Protein AF-A0A6J4MWA8-F1 (afdb_monomer)

Structure (mmCIF, N/CA/C/O backbone):
data_AF-A0A6J4MWA8-F1
#
_entry.id   AF-A0A6J4MWA8-F1
#
loop_
_atom_site.group_PDB
_atom_site.id
_atom_site.type_symbol
_atom_site.label_atom_id
_atom_site.label_alt_id
_atom_site.label_comp_id
_atom_site.label_asym_id
_atom_site.label_entity_id
_atom_site.label_seq_id
_atom_site.pdbx_PDB_ins_code
_atom_site.Cartn_x
_atom_site.Cartn_y
_atom_site.Cartn_z
_atom_site.occupancy
_atom_site.B_iso_or_equiv
_atom_site.auth_seq_id
_atom_site.auth_comp_id
_atom_site.auth_asym_id
_atom_site.auth_atom_id
_atom_site.pdbx_PDB_model_num
ATOM 1 N N . MET A 1 1 ? -6.894 12.954 54.865 1.00 46.09 1 MET A N 1
ATOM 2 C CA . MET A 1 1 ? -7.940 12.126 55.500 1.00 46.09 1 MET A CA 1
ATOM 3 C C . MET A 1 1 ? -9.263 12.363 54.770 1.00 46.09 1 MET A C 1
ATOM 5 O O . MET A 1 1 ? -9.935 13.345 55.041 1.00 46.09 1 MET A O 1
ATOM 9 N N . LYS A 1 2 ? -9.592 11.531 53.776 1.00 38.38 2 LYS A N 1
ATOM 10 C CA . LYS A 1 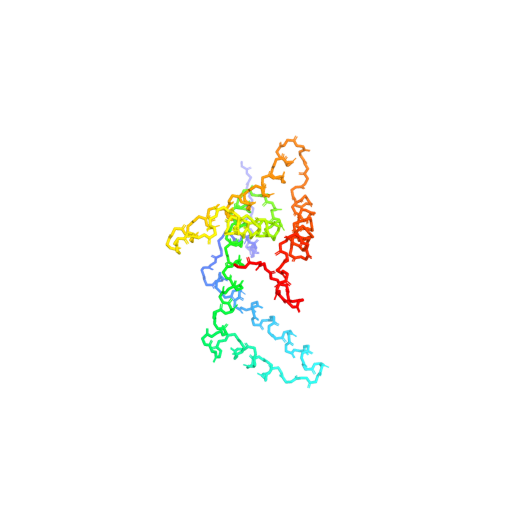2 ? -10.949 11.400 53.221 1.00 38.38 2 LYS A CA 1
ATOM 11 C C . LYS A 1 2 ? -11.164 9.912 52.975 1.00 38.38 2 LYS A C 1
ATOM 13 O O . LYS A 1 2 ? -10.592 9.350 52.049 1.00 38.38 2 LYS A O 1
ATOM 18 N N . ALA A 1 3 ? -11.901 9.283 53.883 1.00 52.75 3 ALA A N 1
ATOM 19 C CA . ALA A 1 3 ? -12.413 7.939 53.699 1.00 52.75 3 ALA A CA 1
ATOM 20 C C . ALA A 1 3 ? -13.423 7.989 52.545 1.00 52.75 3 ALA A C 1
ATOM 22 O O . ALA A 1 3 ? -14.433 8.683 52.642 1.00 52.75 3 ALA A O 1
ATOM 23 N N . SER A 1 4 ? -13.116 7.317 51.436 1.00 47.50 4 SER A N 1
ATOM 24 C CA . SER A 1 4 ? -14.072 7.084 50.354 1.00 47.50 4 SER A CA 1
ATOM 25 C C . SER A 1 4 ? -14.602 5.671 50.518 1.00 47.50 4 SER A C 1
ATOM 27 O O . SER A 1 4 ? -13.830 4.715 50.511 1.00 47.50 4 SER A O 1
ATOM 29 N N . ALA A 1 5 ? -15.912 5.575 50.716 1.00 55.22 5 ALA A N 1
ATOM 30 C CA . ALA A 1 5 ? -16.646 4.345 50.938 1.00 55.22 5 ALA A CA 1
ATOM 31 C C . ALA A 1 5 ? -16.347 3.290 49.859 1.00 55.22 5 ALA A C 1
ATOM 33 O O . ALA A 1 5 ? -16.386 3.565 48.659 1.00 55.22 5 ALA A O 1
ATOM 34 N N . THR A 1 6 ? -16.064 2.072 50.309 1.00 55.78 6 THR A N 1
ATOM 35 C CA . THR A 1 6 ? -15.986 0.853 49.504 1.00 55.78 6 THR A CA 1
ATOM 36 C C . THR A 1 6 ? -17.391 0.438 49.075 1.00 55.78 6 THR A C 1
ATOM 38 O O . THR A 1 6 ? -18.049 -0.386 49.706 1.00 55.78 6 THR A O 1
ATOM 41 N N . THR A 1 7 ? -17.879 1.029 47.988 1.00 60.53 7 THR A N 1
ATOM 42 C CA . THR A 1 7 ? -19.097 0.565 47.321 1.00 60.53 7 THR A CA 1
ATOM 43 C C . THR A 1 7 ? -18.787 -0.762 46.622 1.00 60.53 7 THR A C 1
ATOM 45 O O . THR A 1 7 ? -18.044 -0.783 45.642 1.00 60.53 7 THR A O 1
ATOM 48 N N . PHE A 1 8 ? -19.352 -1.871 47.108 1.00 62.06 8 PHE A N 1
ATOM 49 C CA . PHE A 1 8 ? -19.327 -3.198 46.468 1.00 62.06 8 PHE A CA 1
ATOM 50 C C . PHE A 1 8 ? -20.198 -3.226 45.192 1.00 62.06 8 PHE A C 1
ATOM 52 O O . PHE A 1 8 ? -21.139 -4.005 45.072 1.00 62.06 8 PHE A O 1
ATOM 59 N N . GLY A 1 9 ? -19.921 -2.332 44.243 1.00 66.44 9 GLY A N 1
ATOM 60 C CA . GLY A 1 9 ? -20.534 -2.311 42.917 1.00 66.44 9 GLY A CA 1
ATOM 61 C C . GLY A 1 9 ? -19.559 -2.858 41.882 1.00 66.44 9 GLY A C 1
ATOM 62 O O . GLY A 1 9 ? -18.361 -2.595 41.96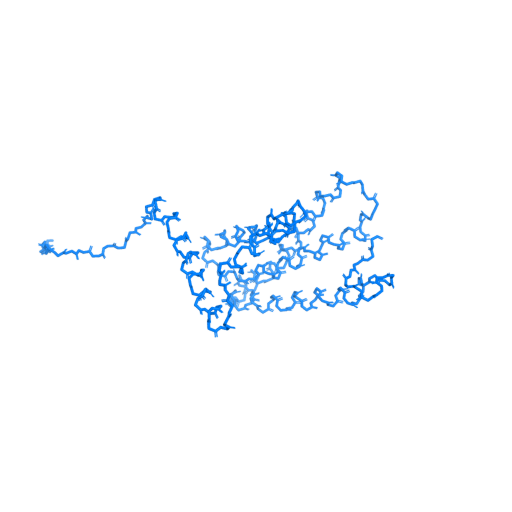0 1.00 66.44 9 GLY A O 1
ATOM 63 N N . VAL A 1 10 ? -20.057 -3.607 40.898 1.00 77.06 10 VAL A N 1
ATOM 64 C CA . VAL A 1 10 ? -19.253 -4.022 39.741 1.00 77.06 10 VAL A CA 1
ATOM 65 C C . VAL A 1 10 ? -18.741 -2.763 39.037 1.00 77.06 10 VAL A C 1
ATOM 67 O O . VAL A 1 10 ? -19.507 -2.043 38.399 1.00 77.06 10 VAL A O 1
ATOM 70 N N . GLN A 1 11 ? -17.447 -2.476 39.179 1.00 74.19 11 GLN A N 1
ATOM 71 C CA . GLN A 1 11 ? -16.807 -1.357 38.499 1.00 74.19 11 GLN A CA 1
ATOM 72 C C . GLN A 1 11 ? -16.308 -1.820 37.133 1.00 74.19 11 GLN A C 1
ATOM 74 O O . GLN A 1 11 ? -15.414 -2.661 37.022 1.00 74.19 11 GLN A O 1
ATOM 79 N N . TRP A 1 12 ? -16.886 -1.257 36.075 1.00 71.38 12 TRP A N 1
ATOM 80 C CA . TRP A 1 12 ? -16.397 -1.429 34.713 1.00 71.38 12 TRP A CA 1
ATOM 81 C C . TRP A 1 12 ? -15.089 -0.654 34.547 1.00 71.38 12 TRP A C 1
ATOM 83 O O . TRP A 1 12 ? -15.081 0.522 34.193 1.00 71.38 12 TRP A O 1
ATOM 93 N N . VAL A 1 13 ? -13.968 -1.309 34.840 1.00 79.62 13 VAL A N 1
ATOM 94 C CA . VAL A 1 13 ? -12.632 -0.743 34.625 1.00 79.62 13 VAL A CA 1
ATOM 95 C C . VAL A 1 13 ? -12.191 -1.036 33.191 1.00 79.62 13 VAL A C 1
ATOM 97 O O . VAL A 1 13 ? -12.264 -2.178 32.725 1.00 79.62 13 VAL A O 1
ATOM 100 N N . ARG A 1 14 ? -11.715 -0.008 32.476 1.00 69.88 14 ARG A N 1
ATOM 101 C CA . ARG A 1 14 ? -11.128 -0.166 31.138 1.00 69.88 14 ARG A CA 1
ATOM 102 C C . ARG A 1 14 ? -9.922 -1.101 31.241 1.00 69.88 14 ARG A C 1
ATOM 104 O O . ARG A 1 14 ? -8.946 -0.786 31.912 1.00 69.88 14 ARG A O 1
ATOM 111 N N . ARG A 1 15 ? -9.980 -2.259 30.581 1.00 64.94 15 ARG A N 1
ATOM 112 C CA . ARG A 1 15 ? -8.843 -3.188 30.536 1.00 64.94 15 ARG A CA 1
ATOM 113 C C . ARG A 1 15 ? -7.728 -2.578 29.691 1.00 64.94 15 ARG A C 1
ATOM 115 O O . ARG A 1 15 ? -7.916 -2.360 28.499 1.00 64.94 15 ARG A O 1
ATOM 122 N N . GLU A 1 16 ? -6.570 -2.340 30.300 1.00 67.25 16 GLU A N 1
ATOM 123 C CA . GLU A 1 16 ? -5.381 -1.818 29.605 1.00 67.25 16 GLU A CA 1
ATOM 124 C C . GLU A 1 16 ? -4.701 -2.860 28.704 1.00 67.25 16 GLU A C 1
ATOM 126 O O . GLU A 1 16 ? -3.976 -2.503 27.779 1.00 67.25 16 GLU A O 1
ATOM 131 N N . ARG A 1 17 ? -4.944 -4.158 28.940 1.00 64.75 17 ARG A N 1
ATOM 132 C CA . ARG A 1 17 ? -4.405 -5.256 28.128 1.00 64.75 17 ARG A CA 1
ATOM 133 C C . ARG A 1 17 ? -5.514 -6.185 27.649 1.00 64.75 17 ARG A C 1
ATOM 135 O O . ARG A 1 17 ? -6.255 -6.762 28.447 1.00 64.75 17 ARG A O 1
ATOM 142 N N . SER A 1 18 ? -5.592 -6.366 26.336 1.00 68.56 18 SER A N 1
ATOM 143 C CA . SER A 1 18 ? -6.384 -7.417 25.701 1.00 68.56 18 SER A CA 1
ATOM 144 C C . SER A 1 18 ? -5.821 -8.778 26.116 1.00 68.56 18 SER A C 1
ATOM 146 O O . SER A 1 18 ? -4.616 -9.004 26.019 1.00 68.56 18 SER A O 1
ATOM 148 N N . SER A 1 19 ? -6.670 -9.706 26.568 1.00 82.31 19 SER A N 1
ATOM 149 C CA . SER A 1 19 ? -6.241 -11.098 26.758 1.00 82.31 19 SER A CA 1
ATOM 150 C C . SER A 1 19 ? -5.721 -11.652 25.421 1.00 82.31 19 SER A C 1
ATOM 152 O O . SER A 1 19 ? -6.370 -11.404 24.402 1.00 82.31 19 SER A O 1
ATOM 154 N N . PRO A 1 20 ? -4.628 -12.440 25.389 1.00 81.69 20 PRO A N 1
ATOM 155 C CA . PRO A 1 20 ? -4.119 -13.041 24.151 1.00 81.69 20 PRO A CA 1
ATOM 156 C C . PRO A 1 20 ? -5.187 -13.827 23.378 1.00 81.69 20 PRO A C 1
ATOM 158 O O . PRO A 1 20 ? -5.210 -13.819 22.152 1.00 81.69 20 PRO A O 1
ATOM 161 N N . ARG A 1 21 ? -6.138 -14.443 24.096 1.00 86.25 21 ARG A N 1
ATOM 162 C CA . ARG A 1 21 ? -7.285 -15.143 23.496 1.00 86.25 21 ARG A CA 1
ATOM 163 C C . ARG A 1 21 ? -8.228 -14.180 22.778 1.00 86.25 21 ARG A C 1
ATOM 165 O O . ARG A 1 21 ? -8.652 -14.455 21.664 1.00 86.25 21 ARG A O 1
ATOM 172 N N . LEU A 1 22 ? -8.526 -13.034 23.391 1.00 85.94 22 LEU A N 1
ATOM 173 C CA . LEU A 1 22 ? -9.385 -12.008 22.794 1.00 85.94 22 LEU A CA 1
ATOM 174 C C . LEU A 1 22 ? -8.728 -11.359 21.569 1.00 85.94 22 LEU A C 1
ATOM 176 O O . LEU A 1 22 ? -9.433 -11.039 20.620 1.00 85.94 22 LEU A O 1
ATOM 180 N N . ALA A 1 23 ? -7.398 -11.227 21.554 1.00 85.50 23 ALA A N 1
ATOM 181 C CA . ALA A 1 23 ? -6.667 -10.698 20.403 1.00 85.50 23 ALA A CA 1
ATOM 182 C C . ALA A 1 23 ? -6.822 -11.563 19.135 1.00 85.50 23 ALA A C 1
ATOM 184 O O . ALA A 1 23 ? -6.774 -11.026 18.034 1.00 85.50 23 ALA A O 1
ATOM 185 N N . LEU A 1 24 ? -7.049 -12.875 19.285 1.00 88.12 24 LEU A N 1
ATOM 186 C CA . LEU A 1 24 ? -7.298 -13.795 18.169 1.00 88.12 24 LEU A CA 1
ATOM 1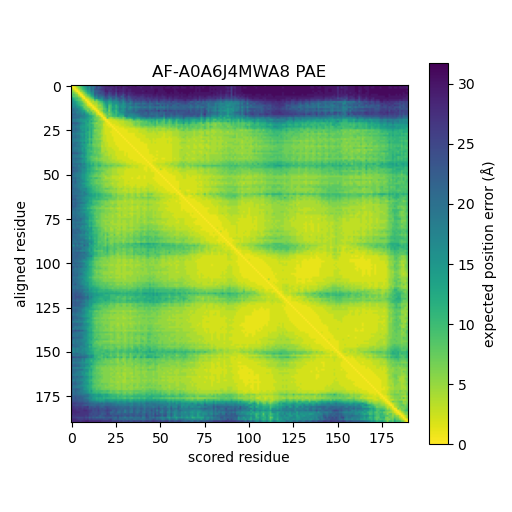87 C C . LEU A 1 24 ? -8.794 -13.986 17.881 1.00 88.12 24 LEU A C 1
ATOM 189 O O . LEU A 1 24 ? -9.214 -13.977 16.727 1.00 88.12 24 LEU A O 1
ATOM 193 N N . VAL A 1 25 ? -9.608 -14.152 18.925 1.00 93.19 25 VAL A N 1
ATOM 194 C CA . VAL A 1 25 ? -11.041 -14.449 18.783 1.00 93.19 25 VAL A CA 1
ATOM 195 C C . VAL A 1 25 ? -11.793 -13.284 18.141 1.00 93.19 25 VAL A C 1
ATOM 197 O O . VAL A 1 25 ? -12.676 -13.517 17.322 1.00 93.19 25 VAL A O 1
ATOM 200 N N . VAL A 1 26 ? -11.438 -12.036 18.468 1.00 92.44 26 VAL A N 1
ATOM 201 C CA . VAL A 1 26 ? -12.151 -10.859 17.951 1.00 92.44 26 VAL A CA 1
ATOM 202 C C . VAL A 1 26 ? -12.041 -10.737 16.421 1.00 92.44 26 VAL A C 1
ATOM 204 O O . VAL A 1 26 ? -13.092 -10.677 15.784 1.00 92.44 26 VAL A O 1
ATOM 207 N N . PRO A 1 27 ? -10.846 -10.766 15.791 1.00 91.88 27 PRO A N 1
ATOM 208 C CA . PRO A 1 27 ? -10.738 -10.764 14.330 1.00 91.88 27 PRO A CA 1
ATOM 209 C C . PRO A 1 27 ? -11.460 -11.937 13.659 1.00 91.88 27 PRO A C 1
ATOM 211 O O . PRO A 1 27 ? -12.133 -11.739 12.652 1.00 91.88 27 PRO A O 1
ATOM 214 N N . VAL A 1 28 ? -11.371 -13.147 14.225 1.00 94.38 28 VAL A N 1
ATOM 215 C CA . VAL A 1 28 ? -12.040 -14.333 13.664 1.00 94.38 28 VAL A CA 1
ATOM 216 C C . VAL A 1 28 ? -13.559 -14.161 13.681 1.00 94.38 28 VAL A C 1
ATOM 218 O O . VAL A 1 28 ? -14.210 -14.370 12.660 1.00 94.38 28 VAL A O 1
ATOM 221 N N . LEU A 1 29 ? -14.131 -13.724 14.807 1.00 95.75 29 LEU A N 1
ATOM 222 C CA . LEU A 1 29 ? -15.566 -13.446 14.899 1.00 95.75 29 LEU A CA 1
ATOM 223 C C . LEU A 1 29 ? -15.991 -12.308 13.966 1.00 95.75 29 LEU A C 1
ATOM 225 O O . LEU A 1 29 ? -17.063 -12.394 13.374 1.00 95.75 29 LEU A O 1
ATOM 229 N N . ALA A 1 30 ? -15.160 -11.278 13.793 1.00 95.00 30 ALA A N 1
ATOM 230 C CA . ALA A 1 30 ? -15.434 -10.196 12.850 1.00 95.00 30 ALA A CA 1
ATOM 231 C C . ALA A 1 30 ? -15.487 -10.701 11.398 1.00 95.00 30 ALA A C 1
ATOM 233 O O . ALA A 1 30 ? -16.403 -10.342 10.661 1.00 95.00 30 ALA A O 1
ATOM 234 N N . VAL A 1 31 ? -14.562 -11.584 11.001 1.00 95.31 31 VAL A N 1
ATOM 235 C CA . VAL A 1 31 ? -14.575 -12.226 9.675 1.00 95.31 31 VAL A CA 1
ATOM 236 C C . VAL A 1 31 ? -15.822 -13.093 9.500 1.00 95.31 31 VAL A C 1
ATOM 238 O O . VAL A 1 31 ? -16.497 -12.990 8.478 1.00 95.31 31 VAL A O 1
ATOM 241 N N . LEU A 1 32 ? -16.176 -13.909 10.496 1.00 96.12 32 LEU A N 1
ATOM 242 C CA . LEU A 1 32 ? -17.383 -14.741 10.442 1.00 96.12 32 LEU A CA 1
ATOM 243 C C . LEU A 1 32 ? -18.661 -13.898 10.359 1.00 96.12 32 LEU A C 1
ATOM 245 O O . LEU A 1 32 ? -19.555 -14.224 9.583 1.00 96.12 32 LEU A O 1
ATOM 249 N N . ALA A 1 33 ? -18.737 -12.797 11.108 1.00 97.00 33 ALA A N 1
ATOM 250 C CA . ALA A 1 33 ? -19.853 -11.862 11.037 1.00 97.00 33 ALA A CA 1
ATOM 251 C C . ALA A 1 33 ? -19.941 -11.193 9.656 1.00 97.00 33 ALA A C 1
ATOM 253 O O . ALA A 1 33 ? -21.030 -11.104 9.093 1.00 97.00 33 ALA A O 1
ATOM 254 N N . ALA A 1 34 ? -18.810 -10.784 9.074 1.00 96.62 34 ALA A N 1
ATOM 255 C CA . ALA A 1 34 ? -18.770 -10.218 7.727 1.00 96.62 34 ALA A CA 1
ATOM 256 C C . ALA A 1 34 ? -19.248 -11.226 6.666 1.00 96.62 34 ALA A C 1
ATOM 258 O O . ALA A 1 34 ? -20.049 -10.872 5.800 1.00 96.62 34 ALA A O 1
ATOM 259 N N . LEU A 1 35 ? -18.827 -12.493 6.767 1.00 96.31 35 LEU A N 1
ATOM 260 C CA . LEU A 1 35 ? -19.328 -13.573 5.911 1.00 96.31 35 LEU A CA 1
ATOM 261 C C . LEU A 1 35 ? -20.825 -13.824 6.133 1.00 96.31 35 LEU A C 1
ATOM 263 O O . LEU A 1 35 ? -21.558 -14.020 5.174 1.00 96.31 35 LEU A O 1
ATOM 267 N N . ALA A 1 36 ? -21.323 -13.768 7.368 1.00 96.88 36 ALA A N 1
ATOM 268 C CA . ALA A 1 36 ? -22.752 -13.928 7.632 1.00 96.88 36 ALA A CA 1
ATOM 269 C C . ALA A 1 36 ? -23.583 -12.800 6.994 1.00 96.88 36 ALA A C 1
ATOM 271 O O . ALA A 1 36 ? -24.578 -13.070 6.322 1.00 96.88 36 ALA A O 1
ATOM 272 N N . VAL A 1 37 ? -23.149 -11.544 7.140 1.00 97.56 37 VAL A N 1
ATOM 273 C CA . VAL A 1 37 ? -23.801 -10.391 6.499 1.00 97.56 37 VAL A CA 1
ATOM 274 C C . VAL A 1 37 ? -23.752 -10.520 4.975 1.00 97.56 37 VAL A C 1
ATOM 276 O O . VAL A 1 37 ? -24.778 -10.358 4.314 1.00 97.56 37 VAL A O 1
ATOM 279 N N . GLY A 1 38 ? -22.599 -10.889 4.413 1.00 96.50 38 GLY A N 1
ATOM 280 C CA . GLY A 1 38 ? -22.471 -11.157 2.981 1.00 96.50 38 GLY A CA 1
ATOM 281 C C . GLY A 1 38 ? -23.414 -12.266 2.504 1.00 96.50 38 GLY A C 1
ATOM 282 O O . GLY A 1 38 ? -24.011 -12.143 1.437 1.00 96.50 38 GLY A O 1
ATOM 283 N N . ALA A 1 39 ? -23.610 -13.319 3.300 1.00 96.88 39 ALA A N 1
ATOM 284 C CA . ALA A 1 39 ? -24.484 -14.432 2.952 1.00 96.88 39 ALA A CA 1
ATOM 285 C C . ALA A 1 39 ? -25.949 -13.991 2.899 1.00 96.88 39 ALA A C 1
ATOM 287 O O . ALA A 1 39 ? -26.666 -14.380 1.979 1.00 96.88 39 ALA A O 1
ATOM 288 N N . ILE A 1 40 ? -26.373 -13.132 3.831 1.00 97.38 40 ILE A N 1
ATOM 289 C CA . ILE A 1 40 ? -27.708 -12.520 3.812 1.00 97.38 40 ILE A CA 1
ATOM 290 C C . ILE A 1 40 ? -27.904 -11.715 2.520 1.00 97.38 40 ILE A C 1
ATOM 292 O O . ILE A 1 40 ? -28.934 -11.859 1.864 1.00 97.38 40 ILE A O 1
ATOM 296 N N . MET A 1 41 ? -26.911 -10.915 2.112 1.00 97.00 41 MET A N 1
ATOM 297 C CA . MET A 1 41 ? -26.991 -10.146 0.863 1.00 97.00 41 MET A CA 1
ATOM 298 C C . MET A 1 41 ? -27.053 -11.052 -0.373 1.00 97.00 41 MET A C 1
ATOM 300 O O . MET A 1 41 ? -27.845 -10.800 -1.276 1.00 97.00 41 MET A O 1
ATOM 304 N N . LEU A 1 42 ? -26.267 -12.131 -0.409 1.00 97.25 42 LEU A N 1
ATOM 305 C CA . LEU A 1 42 ? -26.294 -13.098 -1.512 1.00 97.25 42 LEU A CA 1
ATOM 306 C C . LEU A 1 42 ? -27.655 -13.793 -1.623 1.00 97.25 42 LEU A C 1
ATOM 308 O O . LEU A 1 42 ? -28.198 -13.889 -2.724 1.00 97.25 42 LEU A O 1
ATOM 312 N N . LEU A 1 43 ? -28.241 -14.195 -0.492 1.00 97.44 43 LEU A N 1
ATOM 313 C CA . LEU A 1 43 ? -29.590 -14.763 -0.455 1.00 97.44 43 LEU A CA 1
ATOM 314 C C . LEU A 1 43 ? -30.644 -13.764 -0.942 1.00 97.44 43 LEU A C 1
ATOM 316 O O . LEU A 1 43 ? -31.545 -14.157 -1.678 1.00 97.44 43 LEU A O 1
ATOM 320 N N . ALA A 1 44 ? -30.515 -12.479 -0.594 1.00 97.38 44 ALA A N 1
ATOM 321 C CA . ALA A 1 44 ? -31.426 -11.432 -1.060 1.00 97.38 44 ALA A CA 1
ATOM 322 C C . ALA A 1 44 ? -31.397 -11.248 -2.591 1.00 97.38 44 ALA A C 1
ATOM 324 O O . ALA A 1 44 ? -32.410 -10.887 -3.183 1.00 97.38 44 ALA A O 1
ATOM 325 N N . VAL A 1 45 ? -30.263 -11.542 -3.239 1.00 96.25 45 VAL A N 1
ATOM 326 C CA . VAL A 1 45 ? -30.097 -11.520 -4.708 1.00 96.25 45 VAL A CA 1
ATOM 327 C C . VAL A 1 45 ? -30.418 -12.892 -5.342 1.00 96.25 45 VAL A C 1
ATOM 329 O O . VAL A 1 45 ? -30.267 -13.085 -6.546 1.00 96.25 45 VAL A O 1
ATOM 332 N N . GLY A 1 46 ? -30.880 -13.869 -4.552 1.00 95.62 46 GLY A N 1
ATOM 333 C CA . GLY A 1 46 ? -31.231 -15.215 -5.023 1.00 95.62 46 GLY A CA 1
ATOM 334 C C . GLY A 1 46 ? -30.029 -16.123 -5.307 1.00 95.62 46 GLY A C 1
ATOM 335 O O . GLY A 1 46 ? -30.178 -17.153 -5.961 1.00 95.62 46 GLY A O 1
ATOM 336 N N . GLN A 1 47 ? -28.835 -15.761 -4.832 1.00 96.50 47 GLN A N 1
ATOM 337 C CA . GLN A 1 47 ? -27.609 -16.539 -5.008 1.00 96.50 47 GLN A CA 1
ATOM 338 C C . GLN A 1 47 ? -27.356 -17.449 -3.803 1.00 96.50 47 GLN A C 1
ATOM 340 O O . GLN A 1 47 ? -27.593 -17.068 -2.659 1.00 96.50 47 GLN A O 1
ATOM 345 N N . ASN A 1 48 ? -26.821 -18.650 -4.044 1.00 96.75 48 ASN A N 1
ATOM 346 C CA . ASN A 1 48 ? -26.438 -19.572 -2.973 1.00 96.75 48 ASN A CA 1
ATOM 347 C C . ASN A 1 48 ? -25.099 -19.133 -2.334 1.00 96.75 48 ASN A C 1
ATOM 349 O O . ASN A 1 48 ? -24.062 -19.229 -3.000 1.00 96.75 48 ASN A O 1
ATOM 353 N N . PRO A 1 49 ? -25.066 -18.725 -1.047 1.00 96.31 49 PRO A N 1
ATOM 354 C CA . PRO A 1 49 ? -23.845 -18.234 -0.408 1.00 96.31 49 PRO A CA 1
ATOM 355 C C . PRO A 1 49 ? -22.729 -19.272 -0.340 1.00 96.31 49 PRO A C 1
ATOM 357 O O . PRO A 1 49 ? -21.567 -18.938 -0.550 1.00 96.31 49 PRO A O 1
ATOM 360 N N . PHE A 1 50 ? -23.065 -20.541 -0.094 1.00 96.19 50 PHE A N 1
ATOM 361 C CA . PHE A 1 50 ? -22.072 -21.612 -0.010 1.00 96.19 50 PHE A CA 1
ATOM 362 C C . PHE A 1 50 ? -21.385 -21.845 -1.355 1.00 96.19 50 PHE A C 1
ATOM 364 O O . PHE A 1 50 ? -20.170 -22.028 -1.394 1.00 96.19 50 PHE A O 1
ATOM 371 N N . ALA A 1 51 ? -22.139 -21.794 -2.458 1.00 96.38 51 ALA A N 1
ATOM 372 C CA . ALA A 1 51 ? -21.573 -21.918 -3.799 1.00 96.38 51 ALA A CA 1
ATOM 373 C C . ALA A 1 51 ? -20.633 -20.744 -4.121 1.00 96.38 51 ALA A C 1
ATOM 375 O O . ALA A 1 51 ? -19.526 -20.961 -4.617 1.00 96.38 51 ALA A O 1
ATOM 376 N N . VAL A 1 52 ? -21.036 -19.516 -3.776 1.00 96.25 52 VAL A N 1
ATOM 377 C CA . VAL A 1 52 ? -20.220 -18.308 -3.974 1.00 96.25 52 VAL A CA 1
ATOM 378 C C . VAL A 1 52 ? -18.945 -18.357 -3.132 1.00 96.25 52 VAL A C 1
ATOM 380 O O . VAL A 1 52 ? -17.858 -18.148 -3.663 1.00 96.25 52 VAL A O 1
ATOM 383 N N . TYR A 1 53 ? -19.031 -18.704 -1.847 1.00 96.19 53 TYR A N 1
ATOM 384 C CA . TYR A 1 53 ? -17.853 -18.810 -0.981 1.00 96.19 53 TYR A CA 1
ATOM 385 C C . TYR A 1 53 ?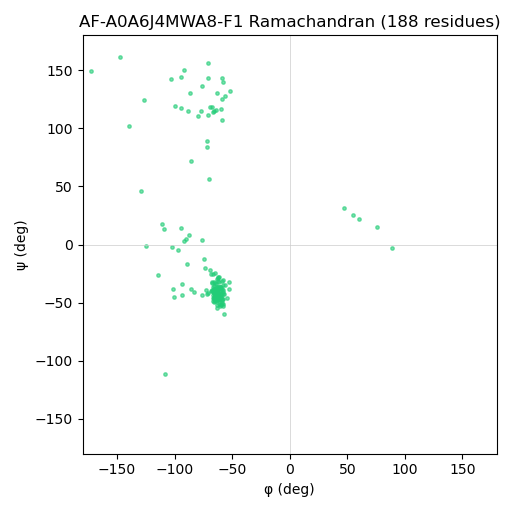 -16.919 -19.948 -1.384 1.00 96.19 53 TYR A C 1
ATOM 387 O O . TYR A 1 53 ? -15.701 -19.771 -1.361 1.00 96.19 53 TYR A O 1
ATOM 395 N N . ALA A 1 54 ? -17.454 -21.083 -1.838 1.00 95.56 54 ALA A N 1
ATOM 396 C CA . ALA A 1 54 ? -16.636 -22.145 -2.416 1.00 95.56 54 ALA A CA 1
ATOM 397 C C . ALA A 1 54 ? -15.917 -21.674 -3.692 1.00 95.56 54 ALA A C 1
ATOM 399 O O . ALA A 1 54 ? -14.735 -21.973 -3.875 1.00 95.56 54 ALA A O 1
ATOM 400 N N . ALA A 1 55 ? -16.593 -20.906 -4.553 1.00 95.19 55 ALA A N 1
ATOM 401 C CA . ALA A 1 55 ? -15.981 -20.311 -5.738 1.00 95.19 55 ALA A CA 1
ATOM 402 C C . ALA A 1 55 ? -14.901 -19.278 -5.373 1.00 95.19 55 ALA A C 1
ATOM 404 O O . ALA A 1 55 ? -13.831 -19.301 -5.974 1.00 95.19 55 ALA A O 1
ATOM 405 N N . MET A 1 56 ? -15.121 -18.442 -4.352 1.00 94.31 56 MET A N 1
ATOM 406 C CA . MET A 1 56 ? -14.113 -17.503 -3.839 1.00 94.31 56 MET A CA 1
ATOM 407 C C . MET A 1 56 ? -12.867 -18.233 -3.324 1.00 94.31 56 MET A C 1
ATOM 409 O O . MET A 1 56 ? -11.748 -17.862 -3.677 1.00 94.31 56 MET A O 1
ATOM 413 N N . LEU A 1 57 ? -13.044 -19.308 -2.547 1.00 94.69 57 LEU A N 1
ATOM 414 C CA . LEU A 1 57 ? -11.928 -20.118 -2.047 1.00 94.69 57 LEU A CA 1
ATOM 415 C C . LEU A 1 57 ? -11.157 -20.797 -3.182 1.00 94.69 57 LEU A C 1
ATOM 417 O O . LEU A 1 57 ? -9.928 -20.799 -3.169 1.00 94.69 57 LEU A O 1
ATOM 421 N N . ARG A 1 58 ? -11.852 -21.329 -4.195 1.00 94.25 58 ARG A N 1
ATOM 422 C CA . ARG A 1 58 ? -11.201 -21.874 -5.399 1.00 94.25 58 ARG A CA 1
ATOM 423 C C . ARG A 1 58 ? -10.498 -20.787 -6.210 1.00 94.25 58 ARG A C 1
ATOM 425 O O . ARG A 1 58 ? -9.408 -21.027 -6.711 1.00 94.25 58 ARG A O 1
ATOM 432 N N . GLY A 1 59 ? -11.081 -19.598 -6.312 1.00 93.00 59 GLY A N 1
ATOM 433 C CA . GLY A 1 59 ? -10.474 -18.459 -6.996 1.00 93.00 59 GLY A CA 1
ATOM 434 C C . GLY A 1 59 ? -9.173 -18.003 -6.335 1.00 93.00 59 GLY A C 1
ATOM 435 O O . GLY A 1 59 ? -8.224 -17.686 -7.045 1.00 93.00 59 GLY A O 1
ATOM 436 N N . ALA A 1 60 ? -9.112 -18.035 -5.000 1.00 93.00 60 ALA A N 1
ATOM 437 C CA . ALA A 1 60 ? -7.937 -17.637 -4.223 1.00 93.00 60 ALA A CA 1
ATOM 438 C C . ALA A 1 60 ? -6.872 -18.744 -4.096 1.00 93.00 60 ALA A C 1
ATOM 440 O O . ALA A 1 60 ? -5.681 -18.470 -4.217 1.00 93.00 60 ALA A O 1
ATOM 441 N N . PHE A 1 61 ? -7.277 -20.002 -3.883 1.00 94.56 61 PHE A N 1
ATOM 442 C CA . PHE A 1 61 ? -6.362 -21.099 -3.519 1.00 94.56 61 PHE A CA 1
ATOM 443 C C . PHE A 1 61 ? -6.415 -22.319 -4.448 1.00 94.56 61 PHE A C 1
ATOM 445 O O . PHE A 1 61 ? -5.687 -23.284 -4.237 1.00 94.56 61 PHE A O 1
ATOM 452 N N . GLY A 1 62 ? -7.274 -22.319 -5.467 1.00 92.94 62 GLY A N 1
ATOM 453 C CA . GLY A 1 62 ? -7.535 -23.499 -6.299 1.00 92.94 62 GLY A CA 1
ATOM 454 C C . GLY A 1 62 ? -6.428 -23.853 -7.294 1.00 92.94 62 GLY A C 1
ATOM 455 O O . GLY A 1 62 ? -6.458 -24.941 -7.861 1.00 92.94 62 GLY A O 1
ATOM 456 N N . SER A 1 63 ? -5.456 -22.967 -7.520 1.00 95.50 63 SER A N 1
ATOM 457 C CA . SER A 1 6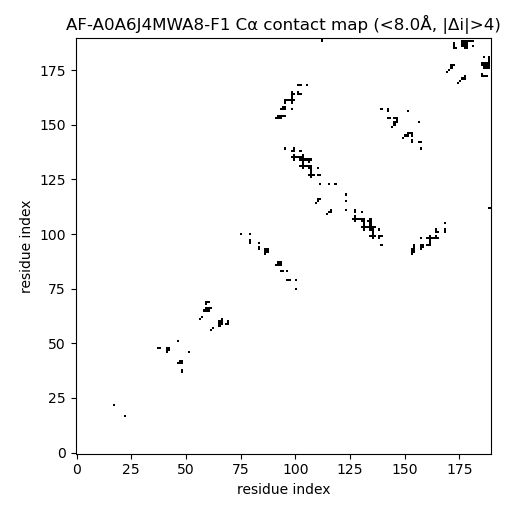3 ? -4.310 -23.219 -8.398 1.00 95.50 63 SER A CA 1
ATOM 458 C C . SER A 1 63 ? -3.056 -22.495 -7.907 1.00 95.50 63 SER A C 1
ATOM 460 O O . SER A 1 63 ? -3.147 -21.517 -7.165 1.00 95.50 63 SER A O 1
ATOM 462 N N . SER A 1 64 ? -1.876 -22.923 -8.371 1.00 93.94 64 SER A N 1
ATOM 463 C CA . SER A 1 64 ? -0.621 -22.215 -8.072 1.00 93.94 64 SER A CA 1
ATOM 464 C C . SER A 1 64 ? -0.653 -20.758 -8.548 1.00 93.94 64 SER A C 1
ATOM 466 O O . SER A 1 64 ? -0.108 -19.885 -7.878 1.00 93.94 64 SER A O 1
ATOM 468 N N . ASN A 1 65 ? -1.318 -20.482 -9.676 1.00 93.69 65 ASN A N 1
ATOM 469 C CA . ASN A 1 65 ? -1.455 -19.124 -10.200 1.00 93.69 65 ASN A CA 1
ATOM 470 C C . ASN A 1 65 ? -2.398 -18.275 -9.336 1.00 93.69 65 ASN A C 1
ATOM 472 O O . ASN A 1 65 ? -2.083 -17.138 -9.011 1.00 93.69 65 ASN A O 1
ATOM 476 N N . SER A 1 66 ? -3.520 -18.848 -8.890 1.00 94.06 66 SER A N 1
ATOM 477 C CA . SER A 1 66 ? -4.456 -18.206 -7.955 1.00 94.06 66 SER A CA 1
ATOM 478 C C . SER A 1 66 ? -3.783 -17.798 -6.645 1.00 94.06 66 SER A C 1
ATOM 480 O O . SER A 1 66 ? -4.001 -16.694 -6.143 1.00 94.06 66 SER A O 1
ATOM 482 N N . ILE A 1 67 ? -2.931 -18.676 -6.112 1.00 95.31 67 ILE A N 1
ATOM 483 C CA . ILE A 1 67 ? -2.171 -18.398 -4.892 1.00 95.31 67 ILE A CA 1
ATOM 484 C C . ILE A 1 67 ? -1.181 -17.261 -5.144 1.00 95.31 67 ILE A C 1
ATOM 486 O O . ILE A 1 67 ? -1.121 -16.329 -4.344 1.00 95.31 67 ILE A O 1
ATOM 490 N N . ALA A 1 68 ? -0.448 -17.294 -6.262 1.00 94.00 68 ALA A N 1
ATOM 491 C CA . ALA A 1 68 ? 0.469 -16.218 -6.631 1.00 94.00 68 ALA A CA 1
ATOM 492 C C . ALA A 1 68 ? -0.265 -14.871 -6.766 1.00 94.00 68 ALA A C 1
ATOM 494 O O . ALA A 1 68 ? 0.138 -13.892 -6.144 1.00 94.00 68 ALA A O 1
ATOM 495 N N . GLU A 1 69 ? -1.396 -14.834 -7.470 1.00 92.56 69 GLU A N 1
ATOM 496 C CA . GLU A 1 69 ? -2.249 -13.648 -7.624 1.00 92.56 69 GLU A CA 1
ATOM 497 C C . GLU A 1 69 ? -2.798 -13.117 -6.296 1.00 92.56 69 GLU A C 1
ATOM 499 O O . GLU A 1 69 ? -2.927 -11.901 -6.108 1.00 92.56 69 GLU A O 1
ATOM 504 N N . THR A 1 70 ? -3.125 -14.021 -5.372 1.00 95.06 70 THR A N 1
ATOM 505 C CA . THR A 1 70 ? -3.556 -13.662 -4.019 1.00 95.06 70 THR A CA 1
ATOM 506 C C . THR A 1 70 ? -2.398 -13.023 -3.260 1.00 95.06 70 THR A C 1
ATOM 508 O O . THR A 1 70 ? -2.551 -11.930 -2.721 1.00 95.06 70 THR A O 1
ATOM 511 N N . LEU A 1 71 ? -1.214 -13.639 -3.282 1.00 94.50 71 LEU A N 1
ATOM 512 C CA . LEU A 1 71 ? -0.021 -13.115 -2.614 1.00 94.50 71 LEU A CA 1
ATOM 513 C C . LEU A 1 71 ? 0.416 -11.759 -3.176 1.00 94.50 71 LEU A C 1
ATOM 515 O O . LEU A 1 71 ? 0.714 -10.858 -2.393 1.00 94.50 71 LEU A O 1
ATOM 519 N N . VAL A 1 72 ? 0.383 -11.577 -4.499 1.00 92.25 72 VAL A N 1
ATOM 520 C CA . VAL A 1 72 ? 0.704 -10.301 -5.165 1.00 92.25 72 VAL A CA 1
ATOM 521 C C . VAL A 1 72 ? -0.174 -9.160 -4.641 1.00 92.25 72 VAL A C 1
ATOM 523 O O . VAL A 1 72 ? 0.311 -8.043 -4.483 1.00 92.25 72 VAL A O 1
ATOM 526 N N . LYS A 1 73 ? -1.440 -9.433 -4.300 1.00 91.69 73 LYS A N 1
ATOM 527 C CA . LYS A 1 73 ? -2.358 -8.436 -3.722 1.00 91.69 73 LYS A CA 1
ATOM 528 C C . LYS A 1 73 ? -2.223 -8.318 -2.203 1.00 91.69 73 LYS A C 1
ATOM 530 O O . LYS A 1 73 ? -2.304 -7.222 -1.657 1.00 91.69 73 LYS A O 1
ATOM 535 N N . THR A 1 74 ? -2.012 -9.428 -1.500 1.00 94.38 74 THR A N 1
ATOM 536 C CA . THR A 1 74 ? -1.947 -9.454 -0.033 1.00 94.38 74 THR A CA 1
ATOM 537 C C . THR A 1 74 ? -0.657 -8.842 0.515 1.00 94.38 74 THR A C 1
ATOM 539 O O . THR A 1 74 ? -0.709 -8.135 1.521 1.00 94.38 74 THR A O 1
ATOM 542 N N . ILE A 1 75 ? 0.492 -9.074 -0.127 1.00 94.31 75 ILE A N 1
ATOM 543 C CA . ILE A 1 75 ? 1.793 -8.586 0.356 1.00 94.31 75 ILE A CA 1
ATOM 544 C C . ILE A 1 75 ? 1.802 -7.051 0.512 1.00 94.31 75 ILE A C 1
ATOM 546 O O . ILE A 1 75 ? 2.110 -6.588 1.615 1.00 94.31 75 ILE A O 1
ATOM 550 N N . PRO A 1 76 ? 1.408 -6.243 -0.496 1.00 91.88 76 PRO A N 1
ATOM 551 C CA . PRO A 1 76 ? 1.335 -4.789 -0.347 1.00 91.88 76 PRO A CA 1
ATOM 552 C C . PRO A 1 76 ? 0.403 -4.342 0.783 1.00 91.88 76 PRO A C 1
ATOM 554 O O . PRO A 1 76 ? 0.743 -3.426 1.530 1.00 91.88 76 PRO A O 1
ATOM 557 N N . LEU A 1 77 ? -0.743 -5.005 0.965 1.00 92.94 77 LEU A N 1
ATOM 558 C CA . LEU A 1 77 ? -1.701 -4.667 2.024 1.00 92.94 77 LEU A CA 1
ATOM 559 C C . LEU A 1 77 ? -1.126 -4.926 3.424 1.00 92.94 77 LEU A C 1
ATOM 561 O O . LEU A 1 77 ? -1.277 -4.099 4.322 1.00 92.94 77 LEU A O 1
ATOM 565 N N . ILE A 1 78 ? -0.422 -6.045 3.611 1.00 94.56 78 ILE A N 1
ATOM 566 C CA . ILE A 1 78 ? 0.235 -6.361 4.887 1.00 94.56 78 ILE A CA 1
ATOM 567 C C . ILE A 1 78 ? 1.362 -5.364 5.169 1.00 94.56 78 ILE A C 1
ATOM 569 O O . ILE A 1 78 ? 1.451 -4.840 6.280 1.00 94.56 78 ILE A O 1
ATOM 573 N N . LEU A 1 79 ? 2.217 -5.087 4.179 1.00 92.62 79 LEU A N 1
ATOM 574 C CA . LEU A 1 79 ? 3.359 -4.185 4.350 1.00 92.62 79 LEU A CA 1
ATOM 575 C C . LEU A 1 79 ? 2.919 -2.740 4.619 1.00 92.62 79 LEU A C 1
ATOM 577 O O . LEU A 1 79 ? 3.469 -2.089 5.508 1.00 92.62 79 LEU A O 1
ATOM 581 N N . THR A 1 80 ? 1.901 -2.252 3.910 1.00 93.19 80 THR A N 1
ATOM 582 C CA . THR A 1 80 ? 1.330 -0.917 4.157 1.00 93.19 80 THR A CA 1
ATOM 583 C C . THR A 1 80 ? 0.669 -0.841 5.531 1.00 93.19 80 THR A C 1
ATOM 585 O O . THR A 1 80 ? 0.951 0.094 6.281 1.00 93.19 80 THR A O 1
ATOM 588 N N . GLY A 1 81 ? -0.121 -1.847 5.926 1.00 92.69 81 GLY A N 1
ATOM 589 C CA . GLY A 1 81 ? -0.697 -1.927 7.271 1.00 92.69 81 GLY A CA 1
ATOM 590 C C . GLY A 1 81 ? 0.367 -1.930 8.375 1.00 92.69 81 GLY A C 1
ATOM 591 O O . GLY A 1 81 ? 0.240 -1.206 9.367 1.00 92.69 81 GLY A O 1
ATOM 592 N N . LEU A 1 82 ? 1.458 -2.678 8.182 1.00 93.56 82 LEU A N 1
ATOM 593 C CA . LEU A 1 82 ? 2.597 -2.692 9.100 1.00 93.56 82 LEU A CA 1
ATOM 594 C C . LEU A 1 82 ? 3.263 -1.311 9.195 1.00 93.56 82 LEU A C 1
ATOM 596 O O . LEU A 1 82 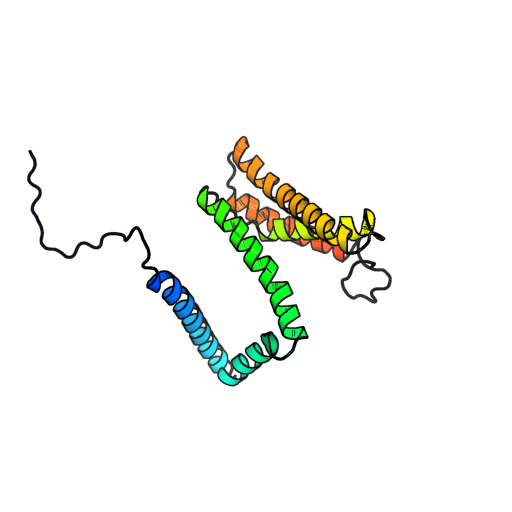? 3.495 -0.829 10.305 1.00 93.56 82 LEU A O 1
ATOM 600 N N . GLY A 1 83 ? 3.513 -0.646 8.065 1.00 91.31 83 GLY A N 1
ATOM 601 C CA . GLY A 1 83 ? 4.096 0.700 8.034 1.00 91.31 83 GLY A CA 1
ATOM 602 C C . GLY A 1 83 ? 3.223 1.743 8.738 1.00 91.31 83 GLY A C 1
ATOM 603 O O . GLY A 1 83 ? 3.702 2.485 9.598 1.00 91.31 83 GLY A O 1
ATOM 604 N N . VAL A 1 84 ? 1.918 1.753 8.455 1.00 92.12 84 VAL A N 1
ATOM 605 C CA . VAL A 1 84 ? 0.958 2.665 9.099 1.00 92.12 84 VAL A CA 1
ATOM 606 C C . VAL A 1 84 ? 0.844 2.397 10.601 1.00 92.12 84 VAL A C 1
ATOM 608 O O . VAL A 1 84 ? 0.723 3.341 11.382 1.00 92.12 84 VAL A O 1
ATOM 611 N N . SER A 1 85 ? 0.963 1.140 11.044 1.00 91.81 85 SER A N 1
ATOM 612 C CA . SER A 1 85 ? 0.935 0.815 12.476 1.00 91.81 85 SER A CA 1
ATOM 613 C C . SER A 1 85 ? 2.033 1.535 13.277 1.00 91.81 85 SER A C 1
ATOM 615 O O . SER A 1 85 ? 1.816 1.886 14.439 1.00 91.81 85 SER A O 1
ATOM 617 N N . ILE A 1 86 ? 3.187 1.814 12.657 1.00 91.00 86 ILE A N 1
ATOM 618 C CA . ILE A 1 86 ? 4.278 2.584 13.271 1.00 91.00 86 ILE A CA 1
ATOM 619 C C . ILE A 1 86 ? 3.884 4.063 13.388 1.00 91.00 86 ILE A C 1
ATOM 621 O O . ILE A 1 86 ? 4.090 4.664 14.442 1.00 91.00 86 ILE A O 1
ATOM 625 N N . ALA A 1 87 ? 3.255 4.636 12.356 1.00 88.50 87 ALA A N 1
ATOM 626 C CA . ALA A 1 87 ? 2.742 6.009 12.393 1.00 88.50 87 ALA A CA 1
ATOM 627 C C . ALA A 1 87 ? 1.684 6.197 13.494 1.00 88.50 87 ALA A C 1
ATOM 629 O O . ALA A 1 87 ? 1.759 7.152 14.271 1.00 88.50 87 ALA A O 1
ATOM 630 N N . PHE A 1 88 ? 0.774 5.232 13.652 1.00 88.38 88 PHE A N 1
ATOM 631 C CA . PHE A 1 88 ? -0.239 5.265 14.711 1.00 88.38 88 PHE A CA 1
ATOM 632 C C . PHE A 1 88 ? 0.354 5.210 16.123 1.00 88.38 88 PHE A C 1
ATOM 634 O O . PHE A 1 88 ? -0.205 5.814 17.039 1.00 88.38 88 PHE A O 1
ATOM 641 N N . ARG A 1 89 ? 1.514 4.568 16.320 1.00 89.94 89 ARG A N 1
ATOM 642 C CA . ARG A 1 89 ? 2.228 4.620 17.612 1.00 89.94 89 ARG A CA 1
ATOM 643 C C . ARG A 1 89 ? 2.753 6.015 17.947 1.00 89.94 89 ARG A C 1
ATOM 645 O O . ARG A 1 89 ? 2.904 6.324 19.123 1.00 89.94 89 ARG A O 1
ATOM 652 N N . MET A 1 90 ? 2.995 6.852 16.940 1.00 89.12 90 MET A N 1
ATOM 653 C CA . MET A 1 90 ? 3.381 8.257 17.106 1.00 89.12 90 MET A CA 1
ATOM 654 C C . MET A 1 90 ? 2.169 9.194 17.224 1.00 89.12 90 MET A C 1
ATOM 656 O O . MET A 1 90 ? 2.343 10.408 17.227 1.00 89.12 90 MET A O 1
ATOM 660 N N . LEU A 1 91 ? 0.949 8.644 17.326 1.00 88.56 91 LEU A N 1
ATOM 661 C CA . LEU A 1 91 ? -0.318 9.385 17.307 1.00 88.56 91 LEU A CA 1
ATOM 662 C 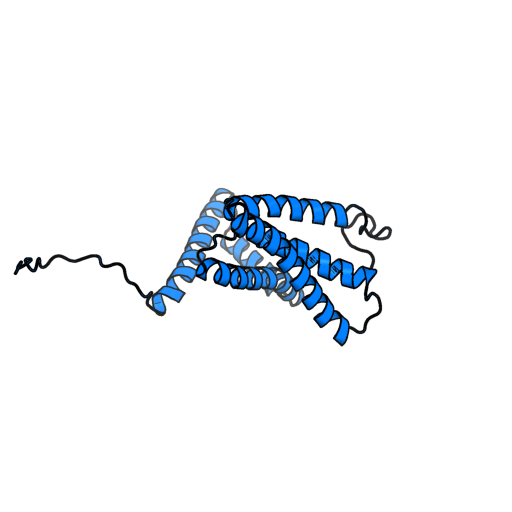C . LEU A 1 91 ? -0.537 10.181 16.011 1.00 88.56 91 LEU A C 1
ATOM 664 O O . LEU A 1 91 ? -1.327 11.126 16.002 1.00 88.56 91 LEU A O 1
ATOM 668 N N . LEU A 1 92 ? 0.141 9.781 14.928 1.00 87.38 92 LEU A N 1
ATOM 669 C CA . LEU A 1 92 ? -0.030 10.377 13.611 1.00 87.38 92 LEU A CA 1
ATOM 670 C C . LEU A 1 92 ? -1.053 9.576 12.810 1.00 87.38 92 LEU A C 1
ATOM 672 O O . LEU A 1 92 ? -0.837 8.401 12.508 1.00 87.38 92 LEU A O 1
ATOM 676 N N . TRP A 1 93 ? -2.161 10.210 12.442 1.00 87.81 93 TRP A N 1
ATOM 677 C CA . TRP A 1 93 ? -3.259 9.582 11.707 1.00 87.81 93 TRP A CA 1
ATOM 678 C C . TRP A 1 93 ? -3.006 9.620 10.199 1.00 87.81 93 TRP A C 1
ATOM 680 O O . TRP A 1 93 ? -3.644 10.371 9.455 1.00 87.81 93 TRP A O 1
ATOM 690 N N . ASN A 1 94 ? -2.055 8.794 9.756 1.00 90.25 94 ASN A N 1
ATOM 691 C CA . ASN A 1 94 ? -1.718 8.624 8.347 1.00 90.25 94 ASN A CA 1
ATOM 692 C C . ASN A 1 94 ? -2.721 7.695 7.641 1.00 90.25 94 ASN A C 1
ATOM 694 O O . ASN A 1 94 ? -2.708 6.484 7.858 1.00 90.25 94 ASN A O 1
ATOM 698 N N . ILE A 1 95 ? -3.538 8.261 6.751 1.00 92.62 95 ILE A N 1
ATOM 699 C CA . ILE A 1 95 ? -4.428 7.518 5.838 1.00 92.62 95 ILE A CA 1
ATOM 700 C C . ILE A 1 95 ? -3.954 7.588 4.373 1.00 92.62 95 ILE A C 1
ATOM 702 O O . ILE A 1 95 ? -4.676 7.219 3.452 1.00 92.62 95 ILE A O 1
ATOM 706 N N . GLY A 1 96 ? -2.715 8.034 4.151 1.00 94.06 96 GLY A N 1
ATOM 707 C CA . GLY A 1 96 ? -2.086 8.249 2.843 1.00 94.06 96 GLY A CA 1
ATOM 708 C C . GLY A 1 96 ? -1.247 7.081 2.325 1.00 94.06 96 GLY A C 1
ATOM 709 O O . GLY A 1 96 ? -0.414 7.264 1.438 1.00 94.06 96 GLY A O 1
ATOM 710 N N . ALA A 1 97 ? -1.381 5.897 2.925 1.00 94.50 97 ALA A N 1
ATOM 711 C CA . ALA A 1 97 ? -0.559 4.736 2.580 1.00 94.50 97 ALA A CA 1
ATOM 712 C C . ALA A 1 97 ? -0.761 4.279 1.129 1.00 94.50 97 ALA A C 1
ATOM 714 O O . ALA A 1 97 ? 0.179 3.805 0.500 1.00 94.50 97 ALA A O 1
ATOM 715 N N . GLU A 1 98 ? -1.965 4.471 0.589 1.00 95.06 98 GLU A N 1
ATOM 716 C CA . GLU A 1 98 ? -2.285 4.203 -0.811 1.00 95.06 98 GLU A CA 1
ATOM 717 C C . GLU A 1 98 ? -1.433 5.071 -1.747 1.00 95.06 98 GLU A C 1
ATOM 719 O O . GLU A 1 98 ? -0.722 4.544 -2.598 1.00 95.06 98 GLU A O 1
ATOM 724 N N . GLY A 1 99 ? -1.380 6.387 -1.531 1.00 96.38 99 GLY A N 1
ATOM 725 C CA . GLY A 1 99 ? -0.547 7.278 -2.336 1.00 96.38 99 GLY A CA 1
ATOM 726 C C . GLY A 1 99 ? 0.948 6.971 -2.220 1.00 96.38 99 GLY A C 1
ATOM 727 O O . GLY A 1 99 ? 1.671 7.027 -3.214 1.00 96.38 99 GLY A O 1
ATOM 728 N N . GLN A 1 100 ? 1.414 6.584 -1.028 1.00 96.62 100 GLN A N 1
ATOM 729 C CA . GLN A 1 100 ? 2.799 6.138 -0.821 1.00 96.62 100 GLN A CA 1
ATOM 730 C C . GLN A 1 100 ? 3.102 4.847 -1.592 1.00 96.62 100 GLN A C 1
ATOM 732 O O . GLN A 1 100 ? 4.180 4.726 -2.173 1.00 96.62 100 GLN A O 1
ATOM 737 N N . LEU A 1 101 ? 2.152 3.907 -1.640 1.00 96.19 101 LEU A N 1
ATOM 738 C CA . LEU A 1 101 ? 2.267 2.686 -2.435 1.00 96.19 101 LEU A CA 1
ATOM 739 C C . LEU A 1 101 ? 2.351 3.010 -3.934 1.00 96.19 101 LEU A C 1
ATOM 741 O O . LEU A 1 101 ? 3.226 2.480 -4.616 1.00 96.19 101 LEU A O 1
ATOM 745 N N . HIS A 1 102 ? 1.504 3.917 -4.425 1.00 96.62 102 HIS A N 1
ATOM 746 C CA . HIS A 1 102 ? 1.529 4.389 -5.812 1.00 96.62 102 HIS A CA 1
ATOM 747 C C . HIS A 1 102 ? 2.876 5.023 -6.182 1.00 96.62 102 HIS A C 1
ATOM 749 O O . HIS A 1 102 ? 3.499 4.622 -7.163 1.00 96.62 102 HIS A O 1
ATOM 755 N N . PHE A 1 103 ? 3.386 5.953 -5.372 1.00 97.69 103 PHE A N 1
ATOM 756 C CA . PHE A 1 103 ? 4.689 6.574 -5.635 1.00 97.69 103 PHE A CA 1
ATOM 757 C C . PHE A 1 103 ? 5.866 5.607 -5.482 1.00 97.69 103 PHE A C 1
ATOM 759 O O . PHE A 1 103 ? 6.840 5.709 -6.231 1.00 97.69 103 PHE A O 1
ATOM 766 N N . GLY A 1 104 ? 5.772 4.628 -4.581 1.00 97.25 104 GLY A N 1
ATOM 767 C CA . GLY A 1 104 ? 6.732 3.530 -4.521 1.00 97.25 104 GLY A CA 1
ATOM 768 C C . GLY A 1 104 ? 6.729 2.697 -5.806 1.00 97.25 104 GLY A C 1
ATOM 769 O O . GLY A 1 104 ? 7.789 2.434 -6.375 1.00 97.25 104 GLY A O 1
ATOM 770 N N . ALA A 1 105 ? 5.549 2.349 -6.324 1.00 95.38 105 ALA A N 1
ATOM 771 C CA . ALA A 1 105 ? 5.415 1.627 -7.587 1.00 95.38 105 ALA A CA 1
ATOM 772 C C . ALA A 1 105 ? 5.958 2.436 -8.775 1.00 95.38 105 ALA A C 1
ATOM 774 O O . ALA A 1 105 ? 6.656 1.877 -9.619 1.00 95.38 105 ALA A O 1
ATOM 775 N N . ILE A 1 106 ? 5.708 3.749 -8.815 1.00 96.19 106 ILE A N 1
ATOM 776 C CA . ILE A 1 106 ? 6.256 4.662 -9.828 1.00 96.19 106 ILE A CA 1
ATOM 777 C C . ILE A 1 106 ? 7.784 4.655 -9.781 1.00 96.19 106 ILE A C 1
ATOM 779 O O . ILE A 1 106 ? 8.423 4.425 -10.803 1.00 96.19 106 ILE A O 1
ATOM 783 N N . PHE A 1 107 ? 8.398 4.865 -8.618 1.00 97.38 107 PHE A N 1
ATOM 784 C CA . PHE A 1 107 ? 9.859 4.929 -8.531 1.00 97.38 107 PHE A CA 1
ATOM 785 C C . PHE A 1 107 ? 10.515 3.591 -8.874 1.00 97.38 107 PHE A C 1
ATOM 787 O O . PHE A 1 107 ? 11.509 3.575 -9.603 1.00 97.38 107 PHE A O 1
ATOM 794 N N . ALA A 1 108 ? 9.950 2.476 -8.402 1.00 95.81 108 ALA A N 1
ATOM 795 C CA . ALA A 1 108 ? 10.425 1.147 -8.765 1.00 95.81 108 ALA A CA 1
ATOM 796 C C . ALA A 1 108 ? 10.314 0.933 -10.284 1.00 95.81 108 ALA A C 1
ATOM 798 O O . ALA A 1 108 ? 11.315 0.660 -10.942 1.00 95.81 108 ALA A O 1
ATOM 799 N N . THR A 1 109 ? 9.133 1.157 -10.861 1.00 93.94 109 THR A N 1
ATOM 800 C CA . THR A 1 109 ? 8.885 0.971 -12.298 1.00 93.94 109 THR A CA 1
ATOM 801 C C . THR A 1 109 ? 9.789 1.868 -13.139 1.00 93.94 109 THR A C 1
ATOM 803 O O . THR A 1 109 ? 10.515 1.373 -13.991 1.00 93.94 109 THR A O 1
ATOM 806 N N . GLY A 1 110 ? 9.843 3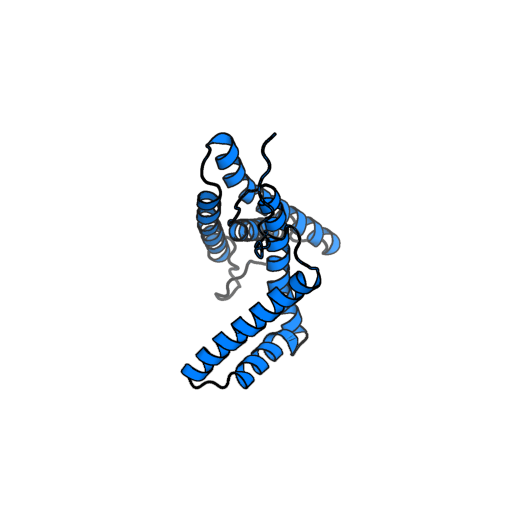.171 -12.858 1.00 93.69 110 GLY A N 1
ATOM 807 C CA . GLY A 1 110 ? 10.709 4.107 -13.576 1.00 93.69 110 GLY A CA 1
ATOM 808 C C . GLY A 1 110 ? 12.196 3.748 -13.476 1.00 93.69 110 GLY A C 1
ATOM 809 O O . GLY A 1 110 ? 12.922 3.863 -14.461 1.00 93.69 110 GLY A O 1
ATOM 810 N N . THR A 1 111 ? 12.649 3.242 -12.326 1.00 94.62 111 THR A N 1
ATOM 811 C CA . THR A 1 111 ? 14.027 2.747 -12.169 1.00 94.62 111 THR A CA 1
ATOM 812 C C . THR A 1 111 ? 14.280 1.534 -13.062 1.00 94.62 111 THR A C 1
ATOM 814 O O . THR A 1 111 ? 15.273 1.515 -13.791 1.00 94.62 111 THR A O 1
ATOM 817 N N . GLY A 1 112 ? 13.368 0.559 -13.060 1.00 92.25 112 GLY A N 1
ATOM 818 C CA . GLY A 1 112 ? 13.455 -0.623 -13.919 1.00 92.25 112 GLY A CA 1
ATOM 819 C C . GLY A 1 112 ? 13.442 -0.281 -15.408 1.00 92.25 112 GLY A C 1
ATOM 820 O O . GLY A 1 112 ? 14.229 -0.839 -16.159 1.00 92.25 112 GLY A O 1
ATOM 821 N N . LEU A 1 113 ? 12.611 0.680 -15.814 1.00 88.81 113 LEU A N 1
ATOM 822 C CA . LEU A 1 113 ? 12.454 1.076 -17.213 1.00 88.81 113 LEU A CA 1
ATOM 823 C C . LEU A 1 113 ? 13.610 1.931 -17.742 1.00 88.81 113 LEU A C 1
ATOM 825 O O . LEU A 1 113 ? 14.055 1.731 -18.869 1.00 88.81 113 LEU A O 1
ATOM 829 N N . TYR A 1 114 ? 14.082 2.905 -16.958 1.00 89.69 114 TYR A N 1
ATOM 830 C CA . TYR A 1 114 ? 14.960 3.962 -17.476 1.00 89.69 114 TYR A CA 1
ATOM 831 C C . TYR A 1 114 ? 16.377 3.948 -16.903 1.00 89.69 114 TYR A C 1
ATOM 833 O O . TYR A 1 114 ? 17.290 4.445 -17.558 1.00 89.69 114 TYR A O 1
ATOM 841 N N . ILE A 1 115 ? 16.583 3.415 -15.696 1.00 90.81 115 ILE A N 1
ATOM 842 C CA . ILE A 1 115 ? 17.882 3.494 -15.005 1.00 90.81 115 ILE A CA 1
ATOM 843 C C . ILE A 1 115 ? 18.656 2.183 -15.149 1.00 90.81 115 ILE A C 1
ATOM 845 O O . ILE A 1 115 ? 19.853 2.200 -15.431 1.00 90.81 115 ILE A O 1
ATOM 849 N N . ILE A 1 116 ? 17.984 1.045 -14.961 1.00 91.44 116 ILE A N 1
ATOM 850 C CA . ILE A 1 116 ? 18.619 -0.282 -14.945 1.00 91.44 116 ILE A CA 1
ATOM 851 C C . ILE A 1 116 ? 17.936 -1.316 -15.865 1.00 91.44 116 ILE A C 1
ATOM 853 O O . ILE A 1 116 ? 17.767 -2.460 -15.443 1.00 91.44 116 ILE A O 1
ATOM 857 N N . PRO A 1 117 ? 17.593 -0.986 -17.126 1.00 86.88 117 PRO A N 1
ATOM 858 C CA . PRO A 1 117 ? 16.788 -1.864 -17.988 1.00 86.88 117 PRO A CA 1
ATOM 859 C C . PRO A 1 117 ? 17.409 -3.247 -18.235 1.00 86.88 117 PRO A C 1
ATOM 861 O O . PRO A 1 117 ? 16.697 -4.233 -18.359 1.00 86.88 117 PRO A O 1
ATOM 864 N N . ASN A 1 118 ? 18.742 -3.341 -18.247 1.00 89.56 118 ASN A N 1
ATOM 865 C CA . ASN A 1 118 ? 19.472 -4.576 -18.557 1.00 89.56 118 ASN A CA 1
ATOM 866 C C . ASN A 1 118 ? 20.207 -5.170 -17.341 1.00 89.56 118 ASN A C 1
ATOM 868 O O . ASN A 1 118 ? 21.150 -5.948 -17.503 1.00 89.56 118 ASN A O 1
ATOM 872 N N . ALA A 1 119 ? 19.847 -4.769 -16.118 1.00 89.06 119 ALA A N 1
ATOM 873 C CA . ALA A 1 119 ? 20.519 -5.276 -14.926 1.00 89.06 119 ALA A CA 1
ATOM 874 C C . ALA A 1 119 ? 20.163 -6.753 -14.652 1.00 89.06 119 ALA A C 1
ATOM 876 O O . ALA A 1 119 ? 19.009 -7.152 -14.816 1.00 89.06 119 ALA A O 1
ATOM 877 N N . PRO A 1 120 ? 21.113 -7.574 -14.163 1.00 93.06 120 PRO A N 1
ATOM 878 C CA . PRO A 1 120 ? 20.817 -8.933 -13.722 1.00 93.06 120 PRO A CA 1
ATOM 879 C C . PRO A 1 120 ? 19.767 -8.948 -12.604 1.00 93.06 120 PRO A C 1
ATOM 881 O O . PRO A 1 120 ? 19.815 -8.110 -11.700 1.00 93.06 120 PRO A O 1
ATOM 884 N N . ALA A 1 121 ? 18.883 -9.951 -12.597 1.00 89.88 121 ALA A N 1
ATOM 885 C CA . ALA A 1 121 ? 17.774 -10.053 -11.639 1.00 89.88 121 ALA A CA 1
ATOM 886 C C . ALA A 1 121 ? 18.213 -9.935 -10.164 1.00 89.88 121 ALA A C 1
ATOM 888 O O . ALA A 1 121 ? 17.545 -9.281 -9.364 1.00 89.88 121 ALA A O 1
ATOM 889 N N . ALA A 1 122 ? 19.373 -10.509 -9.820 1.00 93.44 122 ALA A N 1
ATOM 890 C CA . ALA A 1 122 ? 19.935 -10.462 -8.469 1.00 93.44 122 ALA A CA 1
ATOM 891 C C . ALA A 1 122 ? 20.239 -9.033 -7.981 1.00 93.44 122 ALA A C 1
ATOM 893 O O . ALA A 1 122 ? 20.123 -8.761 -6.789 1.00 93.44 122 ALA A O 1
ATOM 894 N N . LEU A 1 123 ? 20.608 -8.123 -8.889 1.00 93.31 123 LEU A N 1
ATOM 895 C CA . LEU A 1 123 ? 20.862 -6.714 -8.577 1.00 93.31 123 LEU A CA 1
ATOM 896 C C . LEU A 1 123 ? 19.609 -5.855 -8.786 1.00 93.31 123 LEU A C 1
ATOM 898 O O . LEU A 1 123 ? 19.376 -4.905 -8.040 1.00 93.31 123 LEU A O 1
ATOM 902 N N . MET A 1 124 ? 18.787 -6.208 -9.775 1.00 93.12 124 MET A N 1
ATOM 903 C CA . MET A 1 124 ? 17.566 -5.482 -10.097 1.00 93.12 124 MET A CA 1
ATOM 904 C C . MET A 1 124 ? 16.587 -5.491 -8.917 1.00 93.12 124 MET A C 1
ATOM 906 O O . MET A 1 124 ? 16.137 -4.427 -8.506 1.00 93.12 124 MET A O 1
ATOM 910 N N . ILE A 1 125 ? 16.310 -6.653 -8.310 1.00 93.38 125 ILE A N 1
ATOM 911 C CA . ILE A 1 125 ? 15.308 -6.760 -7.233 1.00 93.38 125 ILE A CA 1
ATOM 912 C C . ILE A 1 125 ? 15.630 -5.834 -6.039 1.00 93.38 125 ILE A C 1
ATOM 914 O O . ILE A 1 125 ? 14.766 -5.027 -5.686 1.00 93.38 125 ILE A O 1
ATOM 918 N N . PRO A 1 126 ? 16.835 -5.860 -5.428 1.00 95.75 126 PRO A N 1
ATOM 919 C CA . PRO A 1 126 ? 17.165 -4.946 -4.332 1.00 95.75 126 PRO A CA 1
ATOM 920 C C . PRO A 1 126 ? 17.075 -3.465 -4.715 1.00 95.75 126 PRO A C 1
ATOM 922 O O . PRO A 1 126 ? 16.598 -2.656 -3.919 1.00 95.75 126 PRO A O 1
ATOM 925 N N . LEU A 1 127 ? 17.500 -3.101 -5.930 1.00 95.69 127 LEU A N 1
ATOM 926 C CA . LEU A 1 127 ? 17.449 -1.716 -6.401 1.00 95.69 127 LEU A CA 1
ATOM 927 C C . LEU A 1 127 ? 16.012 -1.228 -6.601 1.00 95.69 127 LEU A C 1
ATOM 929 O O . LEU A 1 127 ? 15.703 -0.102 -6.220 1.00 95.69 127 LEU A O 1
ATOM 933 N N . LEU A 1 128 ? 15.125 -2.071 -7.134 1.00 96.12 128 LEU A N 1
ATOM 934 C CA . LEU A 1 128 ? 13.705 -1.743 -7.276 1.00 96.12 128 LEU A CA 1
ATOM 935 C C . LEU A 1 128 ? 13.029 -1.571 -5.912 1.00 96.12 128 LEU A C 1
ATOM 937 O O . LEU A 1 128 ? 12.256 -0.632 -5.728 1.00 96.12 128 LEU A O 1
ATOM 941 N N . VAL A 1 129 ? 13.354 -2.430 -4.939 1.00 95.31 129 VAL A N 1
ATOM 942 C CA . VAL A 1 129 ? 12.862 -2.294 -3.557 1.00 95.31 129 VAL A CA 1
ATOM 943 C C . VAL A 1 129 ? 13.336 -0.979 -2.939 1.00 95.31 129 VAL A C 1
ATOM 945 O O . VAL A 1 129 ? 12.535 -0.264 -2.336 1.00 95.31 129 VAL A O 1
ATOM 948 N N . LEU A 1 130 ? 14.612 -0.623 -3.117 1.00 97.25 130 LEU A N 1
ATOM 949 C CA . LEU A 1 130 ? 15.164 0.634 -2.612 1.00 97.25 130 LEU A CA 1
ATOM 950 C C . LEU A 1 130 ? 14.525 1.852 -3.291 1.00 97.25 130 LEU A C 1
ATOM 952 O O . LEU A 1 130 ? 14.135 2.798 -2.608 1.00 97.25 130 LEU A O 1
ATOM 956 N N . ALA A 1 131 ? 14.368 1.821 -4.613 1.00 97.75 131 ALA A N 1
ATOM 957 C CA . ALA A 1 131 ? 13.690 2.875 -5.357 1.00 97.75 131 ALA A CA 1
ATOM 958 C C . ALA A 1 131 ? 12.239 3.042 -4.883 1.00 97.75 131 ALA A C 1
ATOM 960 O O . ALA A 1 131 ? 11.806 4.163 -4.621 1.00 97.75 131 ALA A O 1
ATOM 961 N N . GLY A 1 132 ? 11.512 1.939 -4.688 1.00 97.38 132 GLY A N 1
ATOM 962 C CA . GLY A 1 132 ? 10.151 1.969 -4.160 1.00 97.38 132 GLY A CA 1
ATOM 963 C C . GLY A 1 132 ? 10.068 2.520 -2.736 1.00 97.38 132 GLY A C 1
ATOM 964 O O . GLY A 1 132 ? 9.192 3.335 -2.445 1.00 97.38 132 GLY A O 1
ATOM 965 N N . PHE A 1 133 ? 11.014 2.155 -1.867 1.00 96.50 133 PHE A N 1
ATOM 966 C CA . PHE A 1 133 ? 11.133 2.741 -0.531 1.00 96.50 133 PHE A CA 1
ATOM 967 C C . PHE A 1 133 ? 11.347 4.259 -0.599 1.00 96.50 133 PHE A C 1
ATOM 969 O O . PHE A 1 133 ? 10.649 5.004 0.087 1.00 96.50 133 PHE A O 1
ATOM 976 N N . ILE A 1 134 ? 12.260 4.725 -1.458 1.00 98.12 134 ILE A N 1
ATOM 977 C CA . ILE A 1 134 ? 12.536 6.155 -1.652 1.00 98.12 134 ILE A CA 1
ATOM 978 C C . ILE A 1 134 ? 11.294 6.882 -2.179 1.00 98.12 134 ILE A C 1
ATOM 980 O O . ILE A 1 134 ? 10.951 7.937 -1.651 1.00 98.12 134 ILE A O 1
ATOM 984 N N . GLY A 1 135 ? 10.594 6.320 -3.167 1.00 97.81 135 GLY A N 1
ATOM 985 C CA . GLY A 1 135 ? 9.375 6.912 -3.725 1.00 97.81 135 GLY A CA 1
ATOM 986 C C . GLY A 1 135 ? 8.256 7.044 -2.692 1.00 97.81 135 GLY A C 1
ATOM 987 O O . GLY A 1 135 ? 7.675 8.119 -2.531 1.00 97.81 135 GLY A O 1
ATOM 988 N N . GLY A 1 136 ? 7.997 5.980 -1.927 1.00 96.88 136 GLY A N 1
ATOM 989 C CA . GLY A 1 136 ? 7.007 6.008 -0.849 1.00 96.88 136 GLY A CA 1
ATOM 990 C C . GLY A 1 136 ? 7.383 6.979 0.275 1.00 96.88 136 GLY A C 1
ATOM 991 O O . GLY A 1 136 ? 6.537 7.749 0.735 1.00 96.88 136 GLY A O 1
ATOM 992 N N . ALA A 1 137 ? 8.658 7.002 0.679 1.00 96.00 137 ALA A N 1
ATOM 993 C CA . ALA A 1 137 ? 9.170 7.926 1.691 1.00 96.00 137 ALA A CA 1
ATOM 994 C C . ALA A 1 137 ? 9.079 9.386 1.231 1.00 96.00 137 ALA A C 1
ATOM 996 O O . ALA A 1 137 ? 8.648 10.242 2.003 1.00 96.00 137 ALA A O 1
ATOM 997 N N . PHE A 1 138 ? 9.419 9.665 -0.028 1.00 97.69 138 PHE A N 1
ATOM 998 C CA . PHE A 1 138 ? 9.276 10.984 -0.636 1.00 97.69 138 PHE A CA 1
ATOM 999 C C . PHE A 1 138 ? 7.821 11.461 -0.582 1.00 97.69 138 PHE A C 1
ATOM 1001 O O . PHE A 1 138 ? 7.556 12.578 -0.139 1.00 97.69 138 PHE A O 1
ATOM 1008 N N . TRP A 1 139 ? 6.867 10.602 -0.948 1.00 97.06 139 TRP A N 1
ATOM 1009 C CA . TRP A 1 139 ? 5.453 10.972 -0.914 1.00 97.06 139 TRP A CA 1
ATOM 1010 C C . TRP A 1 139 ? 4.928 11.180 0.510 1.00 97.06 139 TRP A C 1
ATOM 1012 O O . TRP A 1 139 ? 4.185 12.124 0.771 1.00 97.06 139 TRP A O 1
ATOM 1022 N N . GLY A 1 140 ? 5.353 10.336 1.456 1.00 94.75 140 GLY A N 1
ATOM 1023 C CA . GLY A 1 140 ? 5.016 10.473 2.875 1.00 94.75 140 GLY A CA 1
ATOM 1024 C C . GLY A 1 140 ? 5.661 11.685 3.556 1.00 94.75 140 GLY A C 1
ATOM 1025 O O . GLY A 1 140 ? 5.104 12.215 4.521 1.00 94.75 140 GLY A O 1
ATOM 1026 N N . LEU A 1 141 ? 6.792 12.167 3.037 1.00 95.50 141 LEU A N 1
ATOM 1027 C CA . LEU A 1 141 ? 7.486 13.344 3.554 1.00 95.50 141 LEU A CA 1
ATOM 1028 C C . LEU A 1 141 ? 6.665 14.622 3.360 1.00 95.50 141 LEU A C 1
ATOM 1030 O O . LEU A 1 141 ? 6.681 15.480 4.236 1.00 95.50 141 LEU A O 1
ATOM 1034 N N . ILE A 1 142 ? 5.916 14.739 2.260 1.00 95.81 142 ILE A N 1
ATOM 1035 C CA . ILE A 1 142 ? 5.107 15.927 1.942 1.00 95.81 142 ILE A CA 1
ATOM 1036 C C . ILE A 1 142 ? 4.099 16.249 3.065 1.00 95.81 142 ILE A C 1
ATOM 1038 O O . ILE A 1 142 ? 4.198 17.328 3.656 1.00 95.81 142 ILE A O 1
ATOM 1042 N N . PRO A 1 143 ? 3.157 15.357 3.438 1.00 94.25 143 PRO A N 1
ATOM 1043 C CA . PRO A 1 143 ? 2.220 15.642 4.520 1.00 94.25 143 PRO A CA 1
ATOM 1044 C C . PRO A 1 143 ? 2.922 15.769 5.877 1.00 94.25 143 PRO A C 1
ATOM 1046 O O . PRO A 1 143 ? 2.495 16.581 6.697 1.00 94.25 143 PRO A O 1
ATOM 1049 N N . GLY A 1 144 ? 4.014 15.028 6.106 1.00 93.38 144 GLY A N 1
ATOM 1050 C CA . GLY A 1 144 ? 4.816 15.142 7.327 1.00 93.38 144 GLY A CA 1
ATOM 1051 C C . GLY A 1 144 ? 5.446 16.529 7.491 1.00 93.38 144 GLY A C 1
ATOM 1052 O O . GLY A 1 144 ? 5.368 17.128 8.563 1.00 93.38 144 GLY A O 1
ATOM 1053 N N . PHE A 1 145 ? 5.992 17.086 6.411 1.00 95.25 145 PHE A N 1
ATOM 1054 C CA . PHE A 1 145 ? 6.541 18.438 6.371 1.00 95.25 145 PHE A CA 1
ATOM 1055 C C . PHE A 1 145 ? 5.450 19.493 6.598 1.00 95.25 145 PHE A C 1
ATOM 1057 O O . PHE A 1 145 ? 5.591 20.365 7.458 1.00 95.25 145 PHE A O 1
ATOM 1064 N N . LEU A 1 146 ? 4.324 19.388 5.884 1.00 94.81 146 LEU A N 1
ATOM 1065 C CA . LEU A 1 146 ? 3.198 20.318 6.029 1.00 94.81 146 LEU A CA 1
ATOM 1066 C C . LEU A 1 146 ? 2.632 20.300 7.457 1.00 94.81 146 LEU A C 1
ATOM 1068 O O . LEU A 1 146 ? 2.287 21.346 8.011 1.00 94.81 146 LEU A O 1
ATOM 1072 N N . ARG A 1 147 ? 2.596 19.130 8.098 1.00 92.25 147 ARG A N 1
ATOM 1073 C CA . ARG A 1 147 ? 2.230 19.003 9.510 1.00 92.25 147 ARG A CA 1
ATOM 1074 C C . ARG A 1 147 ? 3.246 19.682 10.430 1.00 92.25 147 ARG A C 1
ATOM 1076 O O . ARG A 1 147 ? 2.840 20.446 11.304 1.00 92.25 147 ARG A O 1
ATOM 1083 N N . ALA A 1 148 ? 4.537 19.411 10.242 1.00 93.38 148 ALA A N 1
ATOM 1084 C CA . ALA A 1 148 ? 5.602 19.889 11.121 1.00 93.38 148 ALA A CA 1
ATOM 1085 C C . ALA A 1 148 ? 5.763 21.418 11.094 1.00 93.38 148 ALA A C 1
ATOM 1087 O O . ALA A 1 148 ? 5.918 22.036 12.146 1.00 93.38 148 ALA A O 1
ATOM 1088 N N . TYR A 1 149 ? 5.688 22.028 9.908 1.00 95.62 149 TYR A N 1
ATOM 1089 C CA . TYR A 1 149 ? 5.962 23.458 9.733 1.00 95.62 149 TYR A CA 1
ATOM 1090 C C . TYR A 1 149 ? 4.699 24.310 9.611 1.00 95.62 149 TYR A C 1
ATOM 1092 O O . TYR A 1 149 ? 4.650 25.409 10.161 1.00 95.62 149 TYR A O 1
ATOM 1100 N N . LEU A 1 150 ? 3.662 23.814 8.927 1.00 94.69 150 LEU A N 1
ATOM 1101 C CA . LEU A 1 150 ? 2.441 24.586 8.653 1.00 94.69 150 LEU A CA 1
ATOM 1102 C C . LEU A 1 150 ? 1.269 24.215 9.570 1.00 94.69 150 LEU A C 1
ATOM 1104 O O . LEU A 1 150 ? 0.205 24.821 9.475 1.00 94.69 150 LEU A O 1
ATOM 1108 N N . LYS A 1 151 ? 1.446 23.235 10.470 1.00 92.81 151 LYS A N 1
ATOM 1109 C CA . LYS A 1 151 ? 0.428 22.768 11.432 1.00 92.81 151 LYS A CA 1
ATOM 1110 C C . LYS A 1 151 ? -0.892 22.333 10.779 1.00 92.81 151 LYS A C 1
ATOM 1112 O O . LYS A 1 151 ? -1.941 22.342 11.423 1.00 92.81 151 LYS A O 1
ATOM 1117 N N . VAL A 1 152 ? -0.842 21.913 9.515 1.00 93.94 152 VAL A N 1
ATOM 1118 C CA . VAL A 1 152 ? -2.013 21.417 8.780 1.00 93.94 152 VAL A CA 1
ATOM 1119 C C . VAL A 1 152 ? -2.429 20.046 9.329 1.00 93.94 152 VAL A C 1
ATOM 1121 O O . VAL A 1 152 ? -1.637 19.324 9.941 1.00 93.94 152 VAL A O 1
ATOM 1124 N N . SER A 1 153 ? -3.699 19.683 9.146 1.00 92.81 153 SER A N 1
ATOM 1125 C CA . SER A 1 153 ? -4.176 18.328 9.429 1.00 92.81 153 SER A CA 1
ATOM 1126 C C . SER A 1 153 ? -3.504 17.321 8.496 1.00 92.81 153 SER A C 1
ATOM 1128 O O . SER A 1 153 ? -3.708 17.338 7.279 1.00 92.81 153 SER A O 1
ATOM 1130 N N . GLU A 1 154 ? -2.717 16.416 9.073 1.00 91.44 154 GLU A N 1
ATOM 1131 C CA . GLU A 1 154 ? -2.065 15.333 8.335 1.00 91.44 154 GLU A CA 1
ATOM 1132 C C . GLU A 1 154 ? -3.081 14.357 7.738 1.00 91.44 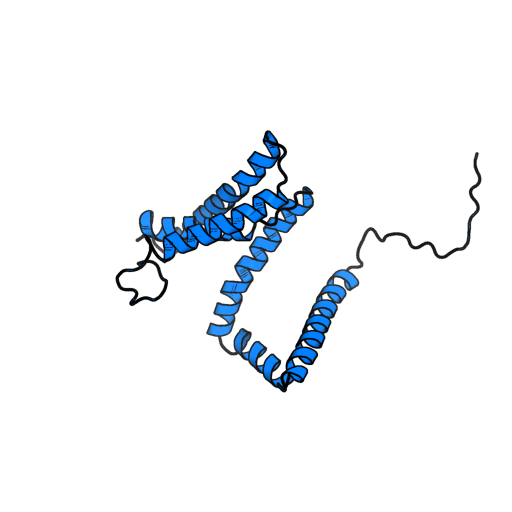154 GLU A C 1
ATOM 1134 O O . GLU A 1 154 ? -2.867 13.862 6.640 1.00 91.44 154 GLU A O 1
ATOM 1139 N N . THR A 1 155 ? -4.219 14.131 8.397 1.00 92.69 155 THR A N 1
ATOM 1140 C CA . THR A 1 155 ? -5.272 13.229 7.915 1.00 92.69 155 THR A CA 1
ATOM 1141 C C . THR A 1 155 ? -5.886 13.747 6.620 1.00 92.69 155 THR A C 1
ATOM 1143 O O . THR A 1 155 ? -5.993 13.009 5.646 1.00 92.69 155 THR A O 1
ATOM 1146 N N . ILE A 1 156 ? -6.224 15.040 6.569 1.00 94.38 156 ILE A N 1
ATOM 1147 C CA . ILE A 1 156 ? -6.775 15.651 5.350 1.00 94.38 156 ILE A CA 1
ATOM 1148 C C . ILE A 1 156 ? -5.710 15.665 4.256 1.00 94.38 156 ILE A C 1
ATOM 1150 O O . ILE A 1 156 ? -5.976 15.268 3.127 1.00 94.38 156 ILE A O 1
ATOM 1154 N N . THR A 1 157 ? -4.488 16.076 4.594 1.00 95.06 157 THR A N 1
ATOM 1155 C CA . THR A 1 157 ? -3.405 16.203 3.611 1.00 95.06 157 THR A CA 1
ATOM 1156 C C . THR A 1 157 ? -3.038 14.849 3.004 1.00 95.06 157 THR A C 1
ATOM 1158 O O . THR A 1 157 ? -2.930 14.730 1.789 1.00 95.06 157 THR A O 1
ATOM 1161 N N . THR A 1 158 ? -2.901 13.810 3.829 1.00 94.12 158 THR A N 1
ATOM 1162 C CA . THR A 1 158 ? -2.599 12.449 3.365 1.00 94.12 158 THR A CA 1
ATOM 1163 C C . THR A 1 158 ? -3.714 11.874 2.493 1.00 94.12 158 THR A C 1
ATOM 1165 O O . THR A 1 158 ? -3.414 11.292 1.454 1.00 94.12 158 THR A O 1
ATOM 1168 N N . LEU A 1 159 ? -4.985 12.099 2.844 1.00 95.56 159 LEU A N 1
ATOM 1169 C CA . LEU A 1 159 ? -6.120 11.684 2.015 1.00 95.56 159 LEU A CA 1
ATOM 1170 C C . LEU A 1 159 ? -6.135 12.397 0.660 1.00 95.56 159 LEU A C 1
ATOM 1172 O O . LEU A 1 159 ? -6.311 11.758 -0.372 1.00 95.56 159 LEU A O 1
ATOM 1176 N N . MET A 1 160 ? -5.942 13.719 0.651 1.00 96.75 160 MET A N 1
ATOM 1177 C CA . MET A 1 160 ? -5.941 14.503 -0.589 1.00 96.75 160 MET A CA 1
ATOM 1178 C C . MET A 1 160 ? -4.798 14.089 -1.518 1.00 96.75 160 MET A C 1
ATOM 1180 O O . MET A 1 160 ? -4.986 13.984 -2.730 1.00 96.75 160 MET A O 1
ATOM 1184 N N . LEU A 1 161 ? -3.629 13.789 -0.952 1.00 96.94 161 LEU A N 1
ATOM 1185 C CA . LEU A 1 161 ? -2.477 13.325 -1.718 1.00 96.94 161 LEU A CA 1
ATOM 1186 C C . LEU A 1 161 ? -2.660 11.914 -2.300 1.00 96.94 161 LEU A C 1
ATOM 1188 O O . LEU A 1 161 ? -2.007 11.611 -3.296 1.00 96.94 161 LEU A O 1
ATOM 1192 N N . ASN A 1 162 ? -3.549 11.065 -1.769 1.00 97.44 162 ASN A N 1
ATOM 1193 C CA . ASN A 1 162 ? -3.861 9.785 -2.423 1.00 97.44 162 ASN A CA 1
ATOM 1194 C C . ASN A 1 162 ? -4.451 10.009 -3.817 1.00 97.44 162 ASN A C 1
ATOM 1196 O O . ASN A 1 162 ? -3.978 9.408 -4.775 1.00 97.44 162 ASN A O 1
ATOM 1200 N N . TYR A 1 163 ? -5.418 10.922 -3.953 1.00 97.00 163 TYR A N 1
ATOM 1201 C CA . TYR A 1 163 ? -6.036 11.212 -5.251 1.00 97.00 163 TYR A CA 1
ATOM 1202 C C . TYR A 1 163 ? -5.015 11.705 -6.273 1.00 97.00 163 TYR A C 1
ATOM 1204 O O . TYR A 1 163 ? -5.017 11.253 -7.414 1.00 97.00 163 TYR A O 1
ATOM 1212 N N . ILE A 1 164 ? -4.104 12.590 -5.853 1.00 97.75 164 ILE A N 1
ATOM 1213 C CA . ILE A 1 164 ? -3.030 13.073 -6.728 1.00 97.75 164 ILE A CA 1
ATOM 1214 C C . ILE A 1 164 ? -2.138 11.909 -7.163 1.00 97.75 164 ILE A C 1
ATOM 1216 O O . ILE A 1 164 ? -1.820 11.800 -8.341 1.00 97.75 164 ILE A O 1
ATOM 1220 N N . ALA A 1 165 ? -1.763 11.017 -6.244 1.00 97.50 165 ALA A N 1
ATOM 1221 C CA . ALA A 1 165 ? -0.922 9.871 -6.566 1.00 97.50 165 ALA A CA 1
ATOM 1222 C C . ALA A 1 165 ? -1.585 8.874 -7.521 1.00 97.50 165 ALA A C 1
ATOM 1224 O O . ALA A 1 165 ? -0.930 8.395 -8.450 1.00 97.50 165 ALA A O 1
ATOM 1225 N N . ILE A 1 166 ? -2.873 8.596 -7.329 1.00 96.38 166 ILE A N 1
ATOM 1226 C CA . ILE A 1 166 ? -3.651 7.715 -8.204 1.00 96.38 166 ILE A CA 1
ATOM 1227 C C . ILE A 1 166 ? -3.724 8.321 -9.609 1.00 96.38 166 ILE A C 1
ATOM 1229 O O . ILE A 1 166 ? -3.272 7.692 -10.563 1.00 96.38 166 ILE A O 1
ATOM 1233 N N . LEU A 1 167 ? -4.179 9.574 -9.728 1.00 96.50 167 LEU A N 1
ATOM 1234 C CA . LEU A 1 167 ? -4.294 10.268 -11.017 1.00 96.50 167 LEU A CA 1
ATOM 1235 C C . LEU A 1 167 ? -2.939 10.420 -11.717 1.00 96.50 167 LEU A C 1
ATOM 1237 O O . LEU A 1 167 ? -2.847 10.313 -12.938 1.00 96.50 167 LEU A O 1
ATOM 1241 N N . PHE A 1 168 ? -1.870 10.644 -10.955 1.00 96.50 168 PHE A N 1
ATOM 1242 C CA . PHE A 1 168 ? -0.523 10.717 -11.506 1.00 96.50 168 PHE A CA 1
ATOM 1243 C C . PHE A 1 168 ? -0.041 9.353 -12.019 1.00 96.50 168 PHE A C 1
ATOM 1245 O O . PHE A 1 168 ? 0.539 9.274 -13.101 1.00 96.50 168 PHE A O 1
ATOM 1252 N N . THR A 1 169 ? -0.336 8.269 -11.296 1.00 94.75 169 THR A N 1
ATOM 1253 C CA . THR A 1 169 ? -0.055 6.901 -11.763 1.00 94.75 169 THR A CA 1
ATOM 1254 C C . THR A 1 169 ? -0.820 6.599 -13.051 1.00 94.75 169 THR A C 1
ATOM 1256 O O . THR A 1 169 ? -0.233 6.103 -14.010 1.00 94.75 169 THR A O 1
ATOM 1259 N N . GLU A 1 170 ? -2.110 6.937 -13.105 1.00 92.56 170 GLU A N 1
ATOM 1260 C CA . GLU A 1 170 ? -2.942 6.763 -14.301 1.00 92.56 170 GLU A CA 1
ATOM 1261 C C . GLU A 1 170 ? -2.402 7.558 -15.490 1.00 92.56 170 GLU A C 1
ATOM 1263 O O . GLU A 1 170 ? -2.273 7.009 -16.586 1.00 92.56 170 GLU A O 1
ATOM 1268 N N . TYR A 1 171 ? -2.019 8.820 -15.273 1.00 93.56 171 TYR A N 1
ATOM 1269 C CA . TYR A 1 171 ? -1.383 9.642 -16.298 1.00 93.56 171 TYR A CA 1
ATOM 1270 C C . TYR A 1 171 ? -0.146 8.953 -16.880 1.00 93.56 171 TYR A C 1
ATOM 1272 O O . TYR A 1 171 ? -0.012 8.891 -18.100 1.00 93.56 171 TYR A O 1
ATOM 1280 N N . LEU A 1 172 ? 0.731 8.395 -16.039 1.00 91.62 172 LEU A N 1
ATOM 1281 C CA . LEU A 1 172 ? 1.929 7.692 -16.499 1.00 91.62 172 LEU A CA 1
ATOM 1282 C C . LEU A 1 172 ? 1.580 6.443 -17.315 1.00 91.62 172 LEU A C 1
ATOM 1284 O O . LEU A 1 172 ? 2.096 6.278 -18.422 1.00 91.62 172 LEU A O 1
ATOM 1288 N N . VAL A 1 173 ? 0.681 5.601 -16.799 1.00 87.94 173 VAL A N 1
ATOM 1289 C CA . VAL A 1 173 ? 0.288 4.325 -17.421 1.00 87.94 173 VAL A CA 1
ATOM 1290 C C . VAL A 1 173 ? -0.399 4.530 -18.772 1.00 87.94 173 VAL A C 1
ATOM 1292 O O . VAL A 1 173 ? -0.113 3.798 -19.720 1.00 87.94 173 VAL A O 1
ATOM 1295 N N . TYR A 1 174 ? -1.289 5.518 -18.884 1.00 86.25 174 TYR A N 1
ATOM 1296 C CA . TYR A 1 174 ? -2.019 5.788 -20.127 1.00 86.25 174 TYR A CA 1
ATOM 1297 C C . TYR A 1 174 ? -1.303 6.764 -21.067 1.00 86.25 174 TYR A C 1
ATOM 1299 O O . TYR A 1 174 ? -1.645 6.823 -22.251 1.00 86.25 174 TYR A O 1
ATOM 1307 N N . GLY A 1 175 ? -0.323 7.511 -20.561 1.00 86.62 175 GLY A N 1
ATOM 1308 C CA . GLY A 1 175 ? 0.455 8.493 -21.304 1.00 86.62 175 GLY A CA 1
ATOM 1309 C C . GLY A 1 175 ? 1.891 8.024 -21.561 1.00 86.62 175 GLY A C 1
ATOM 1310 O O . GLY A 1 175 ? 2.096 7.114 -22.364 1.00 86.62 175 GLY A O 1
ATOM 1311 N N . PRO A 1 176 ? 2.905 8.652 -20.935 1.00 86.69 176 PRO A N 1
ATOM 1312 C CA . PRO A 1 176 ? 4.309 8.515 -21.323 1.00 86.69 176 PRO A CA 1
ATOM 1313 C C . PRO A 1 176 ? 4.896 7.112 -21.145 1.00 86.69 176 PRO A C 1
ATOM 1315 O O . PRO A 1 176 ? 5.880 6.797 -21.811 1.00 86.69 176 PRO A O 1
ATOM 1318 N N . TRP A 1 177 ? 4.352 6.277 -20.255 1.00 88.75 177 TRP A N 1
ATOM 1319 C CA . TRP A 1 177 ? 4.871 4.923 -20.031 1.00 88.75 177 TRP A CA 1
ATOM 1320 C C . TRP A 1 177 ? 4.109 3.852 -20.801 1.00 88.75 177 TRP A C 1
ATOM 1322 O O . TRP A 1 177 ? 4.514 2.692 -20.776 1.00 88.75 177 TRP A O 1
ATOM 1332 N N . LYS A 1 178 ? 3.032 4.220 -21.500 1.00 82.94 178 LYS A N 1
ATOM 1333 C CA . LYS A 1 178 ? 2.219 3.288 -22.276 1.00 82.94 178 LYS A CA 1
ATOM 1334 C C . LYS A 1 178 ? 3.077 2.546 -23.299 1.00 82.94 178 LYS A C 1
ATOM 1336 O O . LYS A 1 178 ? 3.753 3.170 -24.116 1.00 82.94 178 LYS A O 1
ATOM 1341 N N . ASN A 1 179 ? 3.003 1.217 -23.301 1.00 79.38 179 ASN A N 1
ATOM 1342 C CA . ASN A 1 179 ? 3.650 0.407 -24.325 1.00 79.38 179 ASN A CA 1
ATOM 1343 C C . ASN A 1 179 ? 2.966 0.630 -25.695 1.00 79.38 179 ASN A C 1
ATOM 1345 O O . ASN A 1 179 ? 1.785 0.289 -25.835 1.00 79.38 179 ASN A O 1
ATOM 1349 N N . PRO A 1 180 ? 3.674 1.147 -26.721 1.00 72.19 180 PRO A N 1
ATOM 1350 C CA . PRO A 1 180 ? 3.115 1.315 -28.065 1.00 72.19 180 PRO A CA 1
ATOM 1351 C C . PRO A 1 180 ? 2.686 -0.013 -28.703 1.00 72.19 180 PRO A C 1
ATOM 1353 O O . PRO A 1 180 ? 1.752 -0.043 -29.500 1.00 72.19 180 PRO A O 1
ATOM 1356 N N . GLU A 1 181 ? 3.331 -1.113 -28.312 1.00 76.25 181 GLU A N 1
ATOM 1357 C CA . GLU A 1 181 ? 3.071 -2.471 -28.801 1.00 76.25 181 GLU A CA 1
ATOM 1358 C C . GLU A 1 181 ? 2.050 -3.222 -27.927 1.00 76.25 181 GLU A C 1
ATOM 1360 O O . GLU A 1 181 ? 1.750 -4.386 -28.166 1.00 76.25 181 GLU A O 1
ATOM 1365 N N . GLY A 1 182 ? 1.480 -2.568 -26.909 1.00 66.44 182 GLY A N 1
ATOM 1366 C CA . GLY A 1 182 ? 0.568 -3.191 -25.945 1.00 66.44 182 GLY A CA 1
ATOM 1367 C C . GLY A 1 182 ? -0.857 -3.442 -26.450 1.00 66.44 182 GLY A C 1
ATOM 1368 O O . GLY A 1 182 ? -1.702 -3.840 -25.657 1.00 66.44 182 GLY A O 1
ATOM 1369 N N . PHE A 1 183 ? -1.168 -3.172 -27.725 1.00 67.25 183 PHE A N 1
ATOM 1370 C CA . PHE A 1 183 ? -2.498 -3.365 -28.340 1.00 67.25 183 PHE A CA 1
ATOM 1371 C C . PHE A 1 183 ? -3.688 -2.812 -27.521 1.00 67.25 183 PHE A C 1
ATOM 1373 O O . PHE A 1 183 ? -4.792 -3.344 -27.566 1.00 67.25 183 PHE A O 1
ATOM 1380 N N . GLY A 1 184 ? -3.474 -1.731 -26.762 1.00 61.41 184 GLY A N 1
ATOM 1381 C CA . GLY A 1 184 ? -4.505 -1.109 -25.923 1.00 61.41 184 GLY A CA 1
ATOM 1382 C C . GLY A 1 184 ? -4.623 -1.671 -24.501 1.00 61.41 184 GLY A C 1
ATOM 1383 O O . GLY A 1 184 ? -5.378 -1.106 -23.711 1.00 61.41 184 GLY A O 1
ATOM 1384 N N . PHE A 1 185 ? -3.855 -2.703 -24.139 1.00 59.69 185 PHE A N 1
ATOM 1385 C CA . PHE A 1 185 ? -3.754 -3.170 -22.757 1.00 59.69 185 PHE A CA 1
ATOM 1386 C C . PHE A 1 185 ? -2.868 -2.226 -21.924 1.00 59.69 185 PHE A C 1
ATOM 1388 O O . PHE A 1 185 ? -1.810 -1.800 -22.398 1.00 59.69 185 PHE A O 1
ATOM 1395 N N . PRO A 1 186 ? -3.275 -1.880 -20.688 1.00 56.91 186 PRO A N 1
ATOM 1396 C CA . PRO A 1 186 ? -2.461 -1.065 -19.796 1.00 56.91 186 PRO A CA 1
ATOM 1397 C C . PRO A 1 186 ? -1.205 -1.845 -19.390 1.00 56.91 186 PRO A C 1
ATOM 1399 O O . PRO A 1 186 ? -1.280 -2.871 -18.719 1.00 56.91 186 PRO A O 1
ATOM 1402 N N . GLY A 1 187 ? -0.044 -1.358 -19.822 1.00 60.59 187 GLY A N 1
ATOM 1403 C CA . GLY A 1 187 ? 1.253 -1.959 -19.537 1.00 60.59 187 GLY A CA 1
ATOM 1404 C C . GLY A 1 187 ? 2.386 -1.063 -20.017 1.00 60.59 187 GLY A C 1
ATOM 1405 O O . GLY A 1 187 ? 2.229 -0.317 -20.988 1.00 60.59 187 GLY A O 1
ATOM 1406 N N . THR A 1 188 ? 3.519 -1.117 -19.322 1.00 64.06 188 THR A N 1
ATOM 1407 C CA . THR A 1 188 ? 4.724 -0.369 -19.685 1.00 64.06 188 THR A CA 1
ATOM 1408 C C . THR A 1 188 ? 5.632 -1.200 -20.584 1.00 64.06 188 THR A C 1
ATOM 1410 O O . THR A 1 188 ? 5.603 -2.428 -20.519 1.00 64.06 188 THR A O 1
ATOM 1413 N N . ARG A 1 189 ? 6.403 -0.552 -21.467 1.00 61.28 189 ARG A N 1
ATOM 1414 C CA . ARG A 1 189 ? 7.347 -1.243 -22.364 1.00 61.28 189 ARG A CA 1
ATOM 1415 C C . ARG A 1 189 ? 8.360 -2.028 -21.519 1.00 61.28 189 ARG A C 1
ATOM 1417 O O . ARG A 1 189 ? 8.955 -1.428 -20.637 1.00 61.28 189 ARG A O 1
ATOM 1424 N N . ALA A 1 190 ? 8.508 -3.330 -21.756 1.00 57.16 190 ALA A N 1
ATOM 1425 C CA . ALA A 1 190 ? 9.533 -4.161 -21.119 1.00 57.16 190 ALA A CA 1
ATOM 1426 C C . ALA A 1 190 ? 10.812 -4.179 -21.961 1.00 57.16 190 ALA A C 1
ATOM 1428 O O . ALA A 1 190 ? 10.689 -4.066 -23.205 1.00 57.16 190 ALA A O 1
#

pLDDT: mean 88.93, std 12.06, range [38.38, 98.12]

Solvent-accessible surface area (backbone atoms only — not comparable to full-atom values): 10533 Å² total; per-residue (Å²): 141,77,92,74,81,86,71,96,59,93,73,90,70,84,74,91,65,78,52,76,65,53,69,53,51,50,60,52,51,50,51,52,50,51,52,51,55,50,34,53,54,31,48,76,74,74,42,62,43,67,61,53,52,51,49,51,50,41,57,41,62,63,39,77,64,28,37,49,58,41,48,68,56,46,52,58,54,53,54,46,52,56,56,43,53,57,39,49,74,71,74,40,64,69,64,25,57,64,18,17,51,43,34,10,51,48,33,16,49,50,39,46,60,73,75,46,67,85,51,57,67,86,61,40,54,61,50,33,52,51,33,17,51,52,25,19,50,57,54,51,43,53,36,52,48,42,30,75,75,68,66,47,62,40,44,61,45,19,46,57,45,24,56,54,30,51,54,51,51,50,48,38,45,75,47,88,40,36,26,88,86,40,84,86,50,91,42,63,65,128

Secondary structure (DSSP, 8-state):
------------PPPSS--HHHHHHHHHHHHHHHHHHHHHHHHHTT--HHHHHHHHHHHHHSSHHHHHHHHHHHHHHHHHHHHHHHHHHTT-----HHHHHHHHHHHHHHIIIII-TT--HHHHHHHHHHHHHHHHHHHHHHHHHHHHHH---HHHHHHHHHHHHHHHHHHHHHTTTB-TTSTT-S-B--

InterPro domains:
  IPR001851 ABC transporter, permease [PF02653] (67-184)

Sequence (190 aa):
MKASATTFGVQWVRRERSSPRLALVVPVLAVLAALAVGAIMLLAVGQNPFAVYAAMLRGAFGSSNSIAETLVKTIPLILTGLGVSIAFRMLLWNIGAEGQLHFGAIFATGTGLYIIPNAPAALMIPLLVLAGFIGGAFWGLIPGFLRAYLKVSETITTLMLNYIAILFTEYLVYGPWKNPEGFGFPGTRA

Mean predicted aligned error: 8.34 Å

Radius of gyration: 23.67 Å; Cα contacts (8 Å, |Δi|>4): 150; chains: 1; bounding box: 52×48×84 Å

Foldseek 3Di:
DDDDDPDPDPDPDDDPDDDPVNVPVVVVVVVVVVLVVVCVVCVVVVHHSVVVVVVVCCCCPVDPVSVVVNCVVVVLVVVLVVVVVVCVVVVQPAPQSLLLQLQLQVQLVCCCPPPCVPDDPVVSVVVSNVSSVVRSVVLLVVLVVCCVPVVDRSNVVSVVSNVVSVVVSVCCQVDDQDDPPCPPDRDGDD

Organism: NCBI:txid1672391